Protein AF-A0A7V3CV34-F1 (afdb_monomer)

Solvent-accessible surface area (backbone atoms only — not comparable to full-atom values): 15128 Å² total; per-residue (Å²): 135,83,89,82,91,86,88,82,87,85,90,80,90,78,88,83,84,82,92,77,91,80,80,89,75,76,84,74,79,77,77,76,75,78,76,81,75,70,75,53,44,38,62,51,49,83,88,72,88,80,83,62,60,52,74,42,57,51,82,80,64,66,79,62,79,52,54,45,100,85,70,45,85,50,82,80,58,90,97,60,86,85,79,74,50,50,74,58,32,39,24,61,36,33,32,30,40,22,55,48,95,80,51,52,90,89,70,37,54,71,77,44,69,52,54,63,38,49,85,42,71,56,82,18,38,30,46,43,69,32,37,46,14,40,68,73,34,41,46,43,71,44,66,71,49,81,90,71,66,79,71,59,72,37,82,46,73,40,46,35,33,42,29,29,37,38,80,48,75,36,77,90,38,87,86,60,36,70,51,68,33,30,35,29,37,34,32,81,44,35,34,32,45,58,49,50,59,40,79,90,44,81,45,59,52,48,72,92,70,62,26,34,69,33,53,33,56,50,39,28,36,37,38,29,34,74,41,93,99,73,45,77,49,78,49,71,49,67,55,60,91,88,64,85,126

Secondary structure (DSSP, 8-state):
------------------------PPPP-----------S-BSS----SSS-EEEEE----TTPPPB-TTS-B-PPPTT------EEEEEEEEEEEEESSTT--TTSSEEEEE--EE-TTSS-EEEGGGSB-B-TTSEEEEEE--GGG-S--SEEEEEEEEEEEEEEEEETTSTTTEEEEEEEEEE-SS-EE-S-EEETTEEE---GGGT-TTSEEPTTEEEEEEEETTTEEEEEEEEPPTT---

Foldseek 3Di:
DDDDDDDDDDDDDDDDDDDDDDDDDDDDPPDPDPDPPQQAEAAADDDDDDDDKDFDFDAQDLPDADADPVRHGDDDDPPDDDHSWAFFKWWFQWKFFAQDPPQPVVNGHTDDGADWDCQQPDIAHARSHAHIYGGPGTRDMDHDDPVPDDHGPDIDIHTQWTKTKDWDFDPPDPPRDTDIKIKIFGADFFHQAQWYDRPNDIDWDDVVQPTRRHTGGHGKMKMWDQDVPPGIDIDIDHDDPPPDD

Radius of gyration: 30.97 Å; Cα contacts (8 Å, |Δi|>4): 447; chains: 1; bounding box: 85×55×111 Å

pLDDT: mean 84.54, std 21.26, range [27.2, 98.31]

Structure (mmCIF, N/CA/C/O backbone):
data_AF-A0A7V3CV34-F1
#
_entry.id   AF-A0A7V3CV34-F1
#
loop_
_atom_site.group_PDB
_atom_site.id
_atom_site.type_symbol
_atom_site.label_atom_id
_atom_site.label_alt_id
_atom_site.label_comp_id
_atom_site.label_asym_id
_atom_site.label_entity_id
_atom_site.label_seq_id
_atom_site.pdbx_PDB_ins_code
_atom_site.Cartn_x
_atom_site.Cartn_y
_atom_site.Cartn_z
_atom_site.occupancy
_atom_site.B_iso_or_equiv
_atom_site.auth_seq_id
_atom_site.auth_comp_id
_atom_site.auth_asym_id
_atom_site.auth_atom_id
_atom_site.pdbx_PDB_model_num
ATOM 1 N N . MET A 1 1 ? 57.716 -25.173 83.694 1.00 38.75 1 MET A N 1
ATOM 2 C CA . MET A 1 1 ? 59.159 -25.445 83.505 1.00 38.75 1 MET A CA 1
ATOM 3 C C . MET A 1 1 ? 59.307 -26.770 82.765 1.00 38.75 1 MET A C 1
ATOM 5 O O . MET A 1 1 ? 58.696 -27.722 83.226 1.00 38.75 1 MET A O 1
ATOM 9 N N . LYS A 1 2 ? 60.141 -26.802 81.707 1.00 40.25 2 LYS A N 1
ATOM 10 C CA . LYS A 1 2 ? 60.579 -27.959 80.879 1.00 40.25 2 LYS A CA 1
ATOM 11 C C . LYS A 1 2 ? 59.552 -28.414 79.819 1.00 40.25 2 LYS A C 1
ATOM 13 O O . LYS A 1 2 ? 58.451 -28.794 80.181 1.00 40.25 2 LYS A O 1
ATOM 18 N N . ASN A 1 3 ? 59.757 -28.154 78.518 1.00 34.38 3 ASN A N 1
ATOM 19 C CA . ASN A 1 3 ? 60.722 -28.739 77.547 1.00 34.38 3 ASN A CA 1
ATOM 20 C C . ASN A 1 3 ? 60.496 -30.251 77.387 1.00 34.38 3 ASN A C 1
ATOM 22 O O . ASN A 1 3 ? 60.434 -30.925 78.404 1.00 34.38 3 ASN A O 1
ATOM 26 N N . LEU A 1 4 ? 60.502 -30.910 76.227 1.00 36.47 4 LEU A N 1
ATOM 27 C CA . LEU A 1 4 ? 60.490 -30.653 74.775 1.00 36.47 4 LEU A CA 1
ATOM 28 C C . LEU A 1 4 ? 60.563 -32.089 74.147 1.00 36.47 4 LEU A C 1
ATOM 30 O O . LEU A 1 4 ? 60.848 -33.034 74.879 1.00 36.47 4 LEU A O 1
ATOM 34 N N . LEU A 1 5 ? 60.441 -32.216 72.816 1.00 39.34 5 LEU A N 1
ATOM 35 C CA . LEU A 1 5 ? 60.588 -33.406 71.935 1.00 39.34 5 LEU A CA 1
ATOM 36 C C . LEU A 1 5 ? 59.350 -34.302 71.760 1.00 39.34 5 LEU A C 1
ATOM 38 O O . LEU A 1 5 ? 58.661 -34.595 72.723 1.00 39.34 5 LEU A O 1
ATOM 42 N N . ALA A 1 6 ? 59.076 -34.929 70.614 1.00 35.75 6 ALA A N 1
ATOM 43 C CA . ALA A 1 6 ? 59.360 -34.758 69.179 1.00 35.75 6 ALA A CA 1
ATOM 44 C C . ALA A 1 6 ? 58.831 -36.054 68.530 1.00 35.75 6 ALA A C 1
ATOM 46 O O . ALA A 1 6 ? 59.224 -37.129 68.974 1.00 35.75 6 ALA A O 1
ATOM 47 N N . LEU A 1 7 ? 58.005 -35.988 67.480 1.00 35.56 7 LEU A N 1
ATOM 48 C CA . LEU A 1 7 ? 57.972 -37.063 66.482 1.00 35.56 7 LEU A CA 1
ATOM 49 C C . LEU A 1 7 ? 57.496 -36.566 65.110 1.00 35.56 7 LEU A C 1
ATOM 51 O O . LEU A 1 7 ? 56.692 -35.648 64.988 1.00 35.56 7 LEU A O 1
ATOM 55 N N . MET A 1 8 ? 58.118 -37.169 64.106 1.00 34.31 8 MET A N 1
ATOM 56 C CA . MET A 1 8 ? 58.302 -36.774 62.716 1.00 34.31 8 MET A CA 1
ATOM 57 C C . MET A 1 8 ? 57.107 -37.008 61.772 1.00 34.31 8 MET A C 1
ATOM 59 O O . MET A 1 8 ? 56.367 -37.969 61.929 1.00 34.31 8 MET A O 1
ATOM 63 N N . LEU A 1 9 ? 57.091 -36.170 60.720 1.00 32.00 9 LEU A N 1
ATOM 64 C CA . LEU A 1 9 ? 56.768 -36.420 59.300 1.00 32.00 9 LEU A CA 1
ATOM 65 C C . LEU A 1 9 ? 55.455 -37.133 58.910 1.00 32.00 9 LEU A C 1
ATOM 67 O O . LEU A 1 9 ? 55.331 -38.341 59.055 1.00 32.00 9 LEU A O 1
ATOM 71 N N . LEU A 1 10 ? 54.623 -36.436 58.122 1.00 35.12 10 LEU A N 1
ATOM 72 C CA . LEU A 1 10 ? 54.519 -36.733 56.684 1.00 35.12 10 LEU A CA 1
ATOM 73 C C . LEU A 1 10 ? 53.979 -35.530 55.889 1.00 35.12 10 LEU A C 1
ATOM 75 O O . LEU A 1 10 ? 53.150 -34.756 56.356 1.00 35.12 10 LEU A O 1
ATOM 79 N N . SER A 1 11 ? 54.524 -35.374 54.689 1.00 34.09 11 SER A N 1
ATOM 80 C CA . SER A 1 11 ? 54.397 -34.257 53.757 1.00 34.09 11 SER A CA 1
ATOM 81 C C . SER A 1 11 ? 53.066 -34.193 53.003 1.00 34.09 11 SER A C 1
ATOM 83 O O . SER A 1 11 ? 52.593 -35.206 52.494 1.00 34.09 11 SER A O 1
ATOM 85 N N . GLY A 1 12 ? 52.585 -32.973 52.770 1.00 36.53 12 GLY A N 1
ATOM 86 C CA . GLY A 1 12 ? 51.646 -32.634 51.701 1.00 36.53 12 GLY A CA 1
ATOM 87 C C . GLY A 1 12 ? 51.721 -31.135 51.419 1.00 36.53 12 GLY A C 1
ATOM 88 O O . GLY A 1 12 ? 51.170 -30.336 52.167 1.00 36.53 12 GLY A O 1
ATOM 89 N N . ILE A 1 13 ? 52.470 -30.750 50.385 1.00 40.44 13 ILE A N 1
ATOM 90 C CA . ILE A 1 13 ? 52.631 -29.361 49.940 1.00 40.44 13 ILE A CA 1
ATOM 91 C C . ILE A 1 13 ? 51.446 -29.013 49.035 1.00 40.44 13 ILE A C 1
ATOM 93 O O . ILE A 1 13 ? 51.302 -29.612 47.974 1.00 40.44 13 ILE A O 1
ATOM 97 N N . LEU A 1 14 ? 50.663 -27.997 49.398 1.00 34.22 14 LEU A N 1
ATOM 98 C CA . LEU A 1 14 ? 49.982 -27.150 48.420 1.00 34.22 14 LEU A CA 1
ATOM 99 C C . LEU A 1 14 ? 50.274 -25.687 48.751 1.00 34.22 14 LEU A C 1
ATOM 101 O O . LEU A 1 14 ? 50.167 -25.241 49.892 1.00 34.22 14 LEU A O 1
ATOM 105 N N . PHE A 1 15 ? 50.744 -24.988 47.724 1.00 36.97 15 PHE A N 1
ATOM 106 C CA . PHE A 1 15 ? 51.263 -23.634 47.782 1.00 36.97 15 PHE A CA 1
ATOM 107 C C . PHE A 1 15 ? 50.188 -22.598 48.144 1.00 36.97 15 PHE A C 1
ATOM 109 O O . PHE A 1 15 ? 49.060 -22.609 47.661 1.00 36.97 15 PHE A O 1
ATOM 116 N N . SER A 1 16 ? 50.636 -21.684 48.997 1.00 30.72 16 SER A N 1
ATOM 117 C CA . SER A 1 16 ? 50.061 -20.419 49.454 1.00 30.72 16 SER A CA 1
ATOM 118 C C . SER A 1 16 ? 49.879 -19.387 48.324 1.00 30.72 16 SER A C 1
ATOM 120 O O . SER A 1 16 ? 50.726 -19.334 47.439 1.00 30.72 16 SER A O 1
ATOM 122 N N . CYS A 1 17 ? 48.864 -18.506 48.384 1.00 27.20 17 CYS A N 1
ATOM 123 C CA . CYS A 1 17 ? 49.031 -17.094 48.803 1.00 27.20 17 CYS A CA 1
ATOM 124 C C . CYS A 1 17 ? 47.825 -16.177 48.474 1.00 27.20 17 CYS A C 1
ATOM 126 O O . CYS A 1 17 ? 47.463 -15.981 47.323 1.00 27.20 17 CYS A O 1
ATOM 128 N N . LYS A 1 18 ? 47.365 -15.502 49.538 1.00 31.42 18 LYS A N 1
ATOM 129 C CA . LYS A 1 18 ? 46.916 -14.097 49.678 1.00 31.42 18 LYS A CA 1
ATOM 130 C C . LYS A 1 18 ? 45.685 -13.548 48.928 1.00 31.42 18 LYS A C 1
ATOM 132 O O . LYS A 1 18 ? 45.702 -13.212 47.754 1.00 31.42 18 LYS A O 1
ATOM 137 N N . LYS A 1 19 ? 44.702 -13.236 49.779 1.00 30.64 19 LYS A N 1
ATOM 138 C CA . LYS A 1 19 ? 43.636 -12.232 49.673 1.00 30.64 19 LYS A CA 1
ATOM 139 C C . LYS A 1 19 ? 44.172 -10.853 49.233 1.00 30.64 19 LYS A C 1
ATOM 141 O O . LYS A 1 19 ? 45.067 -10.313 49.886 1.00 30.64 19 LYS A O 1
ATOM 146 N N . LYS A 1 20 ? 43.568 -10.271 48.193 1.00 32.03 20 LYS A N 1
ATOM 147 C CA . LYS A 1 20 ? 43.540 -8.827 47.914 1.00 32.03 20 LYS A CA 1
ATOM 148 C C . LYS A 1 20 ? 42.079 -8.378 47.886 1.00 32.03 20 LYS A C 1
ATOM 150 O O . LYS A 1 20 ? 41.231 -9.064 47.330 1.00 32.03 20 LYS A O 1
ATOM 155 N N . THR A 1 21 ? 41.819 -7.274 48.569 1.00 39.25 21 THR A N 1
ATOM 156 C CA . THR A 1 21 ? 40.559 -6.533 48.583 1.00 39.25 21 THR A CA 1
ATOM 157 C C . THR A 1 21 ? 40.426 -5.790 47.254 1.00 39.25 21 THR A C 1
ATOM 159 O O . THR A 1 21 ? 41.375 -5.107 46.876 1.00 39.25 21 THR A O 1
ATOM 162 N N . GLU A 1 22 ? 39.286 -5.905 46.578 1.00 36.59 22 GLU A N 1
ATOM 163 C CA . GLU A 1 22 ? 38.910 -5.042 45.454 1.00 36.59 22 GLU A CA 1
ATOM 164 C C . GLU A 1 22 ? 37.535 -4.430 45.735 1.00 36.59 22 GLU A C 1
ATOM 166 O O . GLU A 1 22 ? 36.670 -5.059 46.348 1.00 36.59 22 GLU A O 1
ATOM 171 N N . GLU A 1 23 ? 37.437 -3.152 45.387 1.00 37.31 23 GLU A N 1
ATOM 172 C CA . GLU A 1 23 ? 36.365 -2.210 45.683 1.00 37.31 23 GLU A CA 1
ATOM 173 C C . GLU A 1 23 ? 35.046 -2.592 45.000 1.00 37.31 23 GLU A C 1
ATOM 175 O O . GLU A 1 23 ? 35.014 -3.086 43.872 1.00 37.31 23 GLU A O 1
ATOM 180 N N . GLU A 1 24 ? 33.945 -2.322 45.700 1.00 35.31 24 GLU A N 1
ATOM 181 C CA . GLU A 1 24 ? 32.584 -2.400 45.179 1.00 35.31 24 GLU A CA 1
ATOM 182 C C . GLU A 1 24 ? 32.421 -1.355 44.067 1.00 35.31 24 GLU A C 1
ATOM 184 O O . GLU A 1 24 ? 32.340 -0.150 44.310 1.00 35.31 24 GLU A O 1
ATOM 189 N N . THR A 1 25 ? 32.435 -1.819 42.819 1.00 32.44 25 THR A N 1
ATOM 190 C CA . THR A 1 25 ? 32.154 -0.983 41.656 1.00 32.44 25 THR A CA 1
ATOM 191 C C . THR A 1 25 ? 30.650 -0.742 41.576 1.00 32.44 25 THR A C 1
ATOM 193 O O . THR A 1 25 ? 29.845 -1.662 41.440 1.00 32.44 25 THR A O 1
ATOM 196 N N . THR A 1 26 ? 30.288 0.535 41.693 1.00 37.09 26 THR A N 1
ATOM 197 C CA . THR A 1 26 ? 28.962 1.090 41.392 1.00 37.09 26 THR A CA 1
ATOM 198 C C . THR A 1 26 ? 28.472 0.550 40.038 1.00 37.09 26 THR A C 1
ATOM 200 O O . THR A 1 26 ? 29.276 0.527 39.104 1.00 37.09 26 THR A O 1
ATOM 203 N N . PRO A 1 27 ? 27.199 0.128 39.886 1.00 35.22 27 PRO A N 1
ATOM 204 C CA . PRO A 1 27 ? 26.701 -0.377 38.613 1.00 35.22 27 PRO A CA 1
ATOM 205 C C . PRO A 1 27 ? 26.822 0.710 37.546 1.00 35.22 27 PRO A C 1
ATOM 207 O O . PRO A 1 27 ? 26.232 1.782 37.666 1.00 35.22 27 PRO A O 1
ATOM 210 N N . GLU A 1 28 ? 27.610 0.422 36.519 1.00 33.97 28 GLU A N 1
ATOM 211 C CA . GLU A 1 28 ? 27.727 1.240 35.323 1.00 33.97 28 GLU A CA 1
ATOM 212 C C . GLU A 1 28 ? 26.347 1.309 34.657 1.00 33.97 28 GLU A C 1
ATOM 214 O O . GLU A 1 28 ? 25.746 0.282 34.317 1.00 33.97 28 GLU A O 1
ATOM 219 N N . GLU A 1 29 ? 25.806 2.523 34.524 1.00 34.72 29 GLU A N 1
ATOM 220 C CA . GLU A 1 29 ? 24.608 2.767 33.730 1.00 34.72 29 GLU A CA 1
ATOM 221 C C . GLU A 1 29 ? 24.839 2.189 32.335 1.00 34.72 29 GLU A C 1
ATOM 223 O O . GLU A 1 29 ? 25.688 2.648 31.568 1.00 34.72 29 GLU A O 1
ATOM 228 N N . THR A 1 30 ? 24.066 1.156 32.003 1.00 27.31 30 THR A N 1
ATOM 229 C CA . THR A 1 30 ? 24.003 0.631 30.646 1.00 27.31 30 THR A CA 1
ATOM 230 C C . THR A 1 30 ? 23.391 1.720 29.778 1.00 27.31 30 THR A C 1
ATOM 232 O O . THR A 1 30 ? 22.171 1.879 29.703 1.00 27.31 30 THR A O 1
ATOM 235 N N . THR A 1 31 ? 24.257 2.500 29.141 1.00 29.56 31 THR A N 1
ATOM 236 C CA . THR A 1 31 ? 23.890 3.398 28.056 1.00 29.56 31 THR A CA 1
ATOM 237 C C . THR A 1 31 ? 23.162 2.570 27.003 1.00 29.56 31 THR A C 1
ATOM 239 O O . THR A 1 31 ? 23.704 1.658 26.377 1.00 29.56 31 THR A O 1
ATOM 242 N N . THR A 1 32 ? 21.867 2.834 26.866 1.00 35.69 32 THR A N 1
ATOM 243 C CA . THR A 1 32 ? 21.046 2.241 25.821 1.00 35.69 32 THR A CA 1
ATOM 244 C C . THR A 1 32 ? 21.586 2.730 24.482 1.00 35.69 32 THR A C 1
ATOM 246 O O . THR A 1 32 ? 21.528 3.915 24.161 1.00 35.69 32 THR A O 1
ATOM 249 N N . ASN A 1 33 ? 22.164 1.811 23.707 1.00 33.53 33 ASN A N 1
ATOM 250 C CA . ASN A 1 33 ? 22.516 2.068 22.316 1.00 33.53 33 ASN A CA 1
ATOM 251 C C . ASN A 1 33 ? 21.292 2.647 21.579 1.00 33.53 33 ASN A C 1
ATOM 253 O O . ASN A 1 33 ? 20.178 2.141 21.765 1.00 33.53 33 ASN A O 1
ATOM 257 N N . PRO A 1 34 ? 21.469 3.676 20.732 1.00 46.16 34 PRO A N 1
ATOM 258 C CA . PRO A 1 34 ? 20.372 4.250 19.978 1.00 46.16 34 PRO A CA 1
ATOM 259 C C . PRO A 1 34 ? 19.797 3.177 19.050 1.00 46.16 34 PRO A C 1
ATOM 261 O O . PRO A 1 34 ? 20.519 2.392 18.438 1.00 46.16 34 PRO A O 1
ATOM 264 N N . THR A 1 35 ? 18.473 3.137 18.992 1.00 42.62 35 THR A N 1
ATOM 265 C CA . THR A 1 35 ? 17.634 2.241 18.197 1.00 42.62 35 THR A CA 1
ATOM 266 C C . THR A 1 35 ? 18.257 1.926 16.831 1.00 42.62 35 THR A C 1
ATOM 268 O O . THR A 1 35 ? 18.501 2.842 16.045 1.00 42.62 35 THR A O 1
ATOM 271 N N . THR A 1 36 ? 18.484 0.647 16.508 1.00 52.44 36 THR A N 1
ATOM 272 C CA . THR A 1 36 ? 18.806 0.234 15.133 1.00 52.44 36 THR A CA 1
ATOM 273 C C . THR A 1 36 ? 17.711 0.774 14.214 1.00 52.44 36 THR A C 1
ATOM 275 O O . THR A 1 36 ? 16.559 0.346 14.308 1.00 52.44 36 THR A O 1
ATOM 278 N N . GLN A 1 37 ? 18.030 1.762 13.374 1.00 69.00 37 GLN A N 1
ATOM 279 C CA . GLN A 1 37 ? 17.046 2.343 12.466 1.00 69.00 37 GLN A CA 1
ATOM 280 C C . GLN A 1 37 ? 16.535 1.254 11.522 1.00 69.00 37 GLN A C 1
ATOM 282 O O . GLN A 1 37 ? 17.301 0.622 10.793 1.00 69.00 37 GLN A O 1
ATOM 287 N N . LYS A 1 38 ? 15.223 1.023 11.560 1.00 82.81 38 LYS A N 1
ATOM 288 C CA . LYS A 1 38 ? 14.539 0.068 10.694 1.00 82.81 38 LYS A CA 1
ATOM 289 C C . LYS A 1 38 ? 14.743 0.481 9.233 1.00 82.81 38 LYS A C 1
ATOM 291 O O . LYS A 1 38 ? 14.519 1.635 8.886 1.00 82.81 38 LYS A O 1
ATOM 296 N N . GLN A 1 39 ? 15.187 -0.459 8.398 1.00 89.25 39 GLN A N 1
ATOM 297 C CA . GLN A 1 39 ? 15.518 -0.217 6.986 1.00 89.25 39 GLN A CA 1
ATOM 298 C C . GLN A 1 39 ? 14.393 -0.628 6.019 1.00 89.25 39 GLN A C 1
ATOM 300 O O . GLN A 1 39 ? 14.303 -0.100 4.913 1.00 89.25 39 GLN A O 1
ATOM 305 N N . PHE A 1 40 ? 13.555 -1.582 6.424 1.00 94.88 40 PHE A N 1
ATOM 306 C CA . PHE A 1 40 ? 12.434 -2.113 5.649 1.00 94.88 40 PHE A CA 1
ATOM 307 C C . PHE A 1 40 ? 11.240 -2.358 6.578 1.00 94.88 40 PHE A C 1
ATOM 309 O O . PHE A 1 40 ? 11.468 -2.587 7.767 1.00 94.88 40 PHE A O 1
ATOM 316 N N . PRO A 1 41 ? 9.998 -2.348 6.062 1.00 95.50 41 PRO A N 1
ATOM 317 C CA . PRO A 1 41 ? 8.803 -2.668 6.842 1.00 95.50 41 PRO A CA 1
ATOM 318 C C . PRO A 1 41 ? 8.875 -4.051 7.503 1.00 95.50 41 PRO A C 1
ATOM 320 O O . PRO A 1 41 ? 9.608 -4.939 7.059 1.00 95.50 41 PRO A O 1
ATOM 323 N N . ASP A 1 42 ? 8.075 -4.241 8.554 1.00 94.06 42 ASP A N 1
ATOM 324 C CA . ASP A 1 42 ? 7.968 -5.549 9.209 1.00 94.06 42 ASP A CA 1
ATOM 325 C C . ASP A 1 42 ? 7.210 -6.507 8.300 1.00 94.06 42 ASP A C 1
ATOM 327 O O . ASP A 1 42 ? 6.352 -6.090 7.527 1.00 94.06 42 ASP A O 1
ATOM 331 N N . THR A 1 43 ? 7.489 -7.802 8.426 1.00 94.31 43 THR A N 1
ATOM 332 C CA . THR A 1 43 ? 6.824 -8.837 7.612 1.00 94.31 43 THR A CA 1
ATOM 333 C C . THR A 1 43 ? 5.724 -9.592 8.351 1.00 94.31 43 THR A C 1
ATOM 335 O O . THR A 1 43 ? 5.056 -10.448 7.767 1.00 94.31 43 THR A O 1
ATOM 338 N N . ALA A 1 44 ? 5.529 -9.271 9.628 1.00 92.81 44 ALA A N 1
ATOM 339 C CA . ALA A 1 44 ? 4.469 -9.775 10.482 1.00 92.81 44 ALA A CA 1
ATOM 340 C C . ALA A 1 44 ? 4.249 -8.799 11.642 1.00 92.81 44 ALA A C 1
ATOM 342 O O . ALA A 1 44 ? 5.180 -8.115 12.069 1.00 92.81 44 ALA A O 1
ATOM 343 N N . TRP A 1 45 ? 3.027 -8.765 12.164 1.00 90.69 45 TRP A N 1
ATOM 344 C CA . TRP A 1 45 ? 2.739 -8.088 13.421 1.00 90.69 45 TRP A CA 1
ATOM 345 C C . TRP A 1 45 ? 3.209 -8.929 14.605 1.00 90.69 45 TRP A C 1
ATOM 347 O O . TRP A 1 45 ? 2.908 -10.124 14.688 1.00 90.69 45 TRP A O 1
ATOM 357 N N . THR A 1 46 ? 3.893 -8.294 15.553 1.00 88.75 46 THR A N 1
ATOM 358 C CA . THR A 1 46 ? 4.242 -8.930 16.824 1.00 88.75 46 THR A CA 1
ATOM 359 C C . THR A 1 46 ? 3.063 -8.811 17.778 1.00 88.75 46 THR A C 1
ATOM 361 O O . THR A 1 46 ? 2.709 -7.719 18.216 1.00 88.75 46 THR A O 1
ATOM 364 N N . MET A 1 47 ? 2.456 -9.948 18.107 1.00 85.38 47 MET A N 1
ATOM 365 C CA . MET A 1 47 ? 1.396 -10.021 19.112 1.00 85.38 47 MET A CA 1
ATOM 366 C C . MET A 1 47 ? 1.934 -9.574 20.472 1.00 85.38 47 MET A C 1
ATOM 368 O O . MET A 1 47 ? 2.956 -10.081 20.934 1.00 85.38 47 MET A O 1
ATOM 372 N N . THR A 1 48 ? 1.228 -8.655 21.123 1.00 84.38 48 THR A N 1
ATOM 373 C CA . THR A 1 48 ? 1.525 -8.213 22.488 1.00 84.38 48 THR A CA 1
ATOM 374 C C . THR A 1 48 ? 0.323 -8.467 23.398 1.00 84.38 48 THR A C 1
ATOM 376 O O . THR A 1 48 ? -0.828 -8.487 22.954 1.00 84.38 48 THR A O 1
ATOM 379 N N . GLY A 1 49 ? 0.592 -8.686 24.687 1.00 84.62 49 GLY A N 1
ATOM 380 C CA . GLY A 1 49 ? -0.428 -9.013 25.686 1.00 84.62 49 GLY A CA 1
ATOM 381 C C . GLY A 1 49 ? -0.802 -10.499 25.742 1.00 84.62 49 GLY A C 1
ATOM 382 O O . GLY A 1 49 ? -0.353 -11.313 24.938 1.00 84.62 49 GLY A O 1
ATOM 383 N N . THR A 1 50 ? -1.616 -10.854 26.734 1.00 86.06 50 THR A N 1
ATOM 384 C CA . THR A 1 50 ? -2.152 -12.205 26.951 1.00 86.06 50 THR A CA 1
ATOM 385 C C . THR A 1 50 ? -3.670 -12.212 26.744 1.00 86.06 50 THR A C 1
ATOM 387 O O . THR A 1 50 ? -4.310 -11.163 26.792 1.00 86.06 50 THR A O 1
ATOM 390 N N . GLY A 1 51 ? -4.257 -13.391 26.522 1.00 89.88 51 GLY A N 1
ATOM 391 C CA . GLY A 1 51 ? -5.706 -13.547 26.345 1.00 89.88 51 GLY A CA 1
ATOM 392 C C . GLY A 1 51 ? -6.157 -13.589 24.878 1.00 89.88 51 GLY A C 1
ATOM 393 O O . GLY A 1 51 ? -5.331 -13.822 23.998 1.00 89.88 51 GLY A O 1
ATOM 394 N N . PRO A 1 52 ? -7.471 -13.463 24.613 1.00 94.62 52 PRO A N 1
ATOM 395 C CA . PRO A 1 52 ? -8.022 -13.503 23.263 1.00 94.62 52 PRO A CA 1
ATOM 396 C C . PRO A 1 52 ? -7.773 -12.193 22.501 1.00 94.62 52 PRO A C 1
ATOM 398 O O . PRO A 1 52 ? -7.935 -11.101 23.048 1.00 94.62 52 PRO A O 1
ATOM 401 N N . HIS A 1 53 ? -7.469 -12.307 21.206 1.00 95.19 53 HIS A N 1
ATOM 402 C CA . HIS A 1 53 ? -7.219 -11.174 20.310 1.00 95.19 53 HIS A CA 1
ATOM 403 C C . HIS A 1 53 ? -8.153 -11.199 19.106 1.00 95.19 53 HIS A C 1
ATOM 405 O O . HIS A 1 53 ? -8.477 -12.258 18.568 1.00 95.19 53 HIS A O 1
ATOM 411 N N . LEU A 1 54 ? -8.511 -10.009 18.631 1.00 94.56 54 LEU A N 1
ATOM 412 C CA . LEU A 1 54 ? -9.019 -9.811 17.285 1.00 94.56 54 LEU A CA 1
ATOM 413 C C . LEU A 1 54 ? -7.815 -9.703 16.344 1.00 94.56 54 LEU A C 1
ATOM 415 O O . LEU A 1 54 ? -6.980 -8.809 16.490 1.00 94.56 54 LEU A O 1
ATOM 419 N N . ILE A 1 55 ? -7.709 -10.644 15.407 1.00 95.62 55 ILE A N 1
ATOM 420 C CA . ILE A 1 55 ? -6.545 -10.801 14.531 1.00 95.62 55 ILE A CA 1
ATOM 421 C C . ILE A 1 55 ? -6.944 -10.483 13.097 1.00 95.62 55 ILE A C 1
ATOM 423 O O . ILE A 1 55 ? -7.866 -11.093 12.557 1.00 95.62 55 ILE A O 1
ATOM 427 N N . PHE A 1 56 ? -6.193 -9.593 12.455 1.00 96.88 56 PHE A N 1
ATOM 428 C CA . PHE A 1 56 ? -6.411 -9.213 11.068 1.00 96.88 56 PHE A CA 1
ATOM 429 C C . PHE A 1 56 ? -5.340 -9.813 10.162 1.00 96.88 56 PHE A C 1
ATOM 431 O O . PHE A 1 56 ? -4.135 -9.687 10.398 1.00 96.88 56 PHE A O 1
ATOM 438 N N . LYS A 1 57 ? -5.805 -10.490 9.111 1.00 97.19 57 LYS A N 1
ATOM 439 C CA . LYS A 1 57 ? -4.997 -11.176 8.101 1.00 97.19 57 LYS A CA 1
ATOM 440 C C . LYS A 1 57 ? -5.569 -10.869 6.730 1.00 97.19 57 LYS A C 1
ATOM 442 O O . LYS A 1 57 ? -6.787 -10.799 6.581 1.00 97.19 57 LYS A O 1
ATOM 447 N N . PHE A 1 58 ? -4.706 -10.752 5.731 1.00 96.69 58 PHE A N 1
ATOM 448 C CA . PHE A 1 58 ? -5.167 -10.688 4.352 1.00 96.69 58 PHE A CA 1
ATOM 449 C C . PHE A 1 58 ? -5.368 -12.091 3.772 1.00 96.69 58 PHE A C 1
ATOM 451 O O . PHE A 1 58 ? -4.562 -12.997 4.010 1.00 96.69 58 PHE A O 1
ATOM 458 N N . LYS A 1 59 ? -6.432 -12.236 2.981 1.00 95.31 59 LYS A N 1
ATOM 459 C CA . LYS A 1 59 ? -6.680 -13.365 2.083 1.00 95.31 59 LYS A CA 1
ATOM 460 C C . LYS A 1 59 ? -6.528 -12.848 0.657 1.00 95.31 59 LYS A C 1
ATOM 462 O O . LYS A 1 59 ? -7.107 -11.813 0.334 1.00 95.31 59 LYS A O 1
ATOM 467 N N . PHE A 1 60 ? -5.738 -13.527 -0.165 1.00 94.81 60 PHE A N 1
ATOM 468 C CA . PHE A 1 60 ? -5.543 -13.142 -1.560 1.00 94.81 60 PHE A CA 1
ATOM 469 C C . PHE A 1 60 ? -6.309 -14.134 -2.440 1.00 94.81 60 PHE A C 1
ATOM 471 O O . PHE A 1 60 ? -6.174 -15.344 -2.272 1.00 94.81 60 PHE A O 1
ATOM 478 N N . ASP A 1 61 ? -7.133 -13.629 -3.354 1.00 91.56 61 ASP A N 1
ATOM 479 C CA . ASP A 1 61 ? -7.916 -14.448 -4.280 1.00 91.56 61 ASP A CA 1
ATOM 480 C C . ASP A 1 61 ? -7.823 -13.849 -5.686 1.00 91.56 61 ASP A C 1
ATOM 482 O O . ASP A 1 61 ? -8.375 -12.786 -5.968 1.00 91.56 61 ASP A O 1
ATOM 486 N N . SER A 1 62 ? -7.096 -14.529 -6.575 1.00 88.88 62 SER A N 1
ATOM 487 C CA . SER A 1 62 ? -6.929 -14.115 -7.974 1.00 88.88 62 SER A CA 1
ATOM 488 C C . SER A 1 62 ? -8.177 -14.362 -8.830 1.00 88.88 62 SER A C 1
ATOM 490 O O . SER A 1 62 ? -8.242 -13.907 -9.973 1.00 88.88 62 SER A O 1
ATOM 492 N N . THR A 1 63 ? -9.174 -15.060 -8.283 1.00 88.50 63 THR A N 1
ATOM 493 C CA . THR A 1 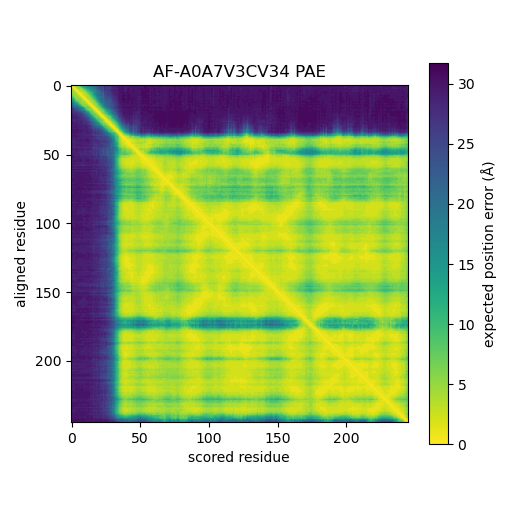63 ? -10.463 -15.354 -8.917 1.00 88.50 63 THR A CA 1
ATOM 494 C C . THR A 1 63 ? -11.602 -14.481 -8.388 1.00 88.50 63 THR A C 1
ATOM 496 O O . THR A 1 63 ? -12.735 -14.608 -8.853 1.00 88.50 63 THR A O 1
ATOM 499 N N . GLN A 1 64 ? -11.305 -13.564 -7.458 1.00 89.69 64 GLN A N 1
ATOM 500 C CA . GLN A 1 64 ? -12.282 -12.663 -6.852 1.00 89.69 64 GLN A CA 1
ATOM 501 C C . GLN A 1 64 ? -13.067 -11.892 -7.924 1.00 89.69 64 GLN A C 1
ATOM 503 O O . GLN A 1 64 ? -12.495 -11.217 -8.785 1.00 89.69 64 GLN A O 1
ATOM 508 N N . VAL A 1 65 ? -14.400 -11.954 -7.841 1.00 90.69 65 VAL A N 1
ATOM 509 C CA . VAL A 1 65 ? -15.293 -11.186 -8.717 1.00 90.69 65 VAL A CA 1
ATOM 510 C C . VAL A 1 65 ? -15.056 -9.696 -8.488 1.00 90.69 65 VAL A C 1
ATOM 512 O O . VAL A 1 65 ? -15.037 -9.232 -7.348 1.00 90.69 65 VAL A O 1
ATOM 515 N N . ARG A 1 66 ? -14.907 -8.932 -9.574 1.00 89.81 66 ARG A N 1
ATOM 516 C CA . ARG A 1 66 ? -14.825 -7.471 -9.510 1.00 89.81 66 ARG A CA 1
ATOM 517 C C . ARG A 1 66 ? -16.146 -6.914 -8.989 1.00 89.81 66 ARG A C 1
ATOM 519 O O . ARG A 1 66 ? -17.184 -7.153 -9.603 1.00 89.81 66 ARG A O 1
ATOM 526 N N . LEU A 1 67 ? -16.095 -6.158 -7.897 1.00 91.62 67 LEU A N 1
ATOM 527 C CA . LEU A 1 67 ? -17.267 -5.528 -7.294 1.00 91.62 67 LEU A CA 1
ATOM 528 C C . LEU A 1 67 ? -17.253 -4.008 -7.502 1.00 91.62 67 LEU A C 1
ATOM 530 O O . LEU A 1 67 ? -16.195 -3.412 -7.707 1.00 91.62 67 LEU A O 1
ATOM 534 N N . ASP A 1 68 ? -18.431 -3.391 -7.477 1.00 88.56 68 ASP A N 1
ATOM 535 C CA . ASP A 1 68 ? -18.602 -1.942 -7.382 1.00 88.56 68 ASP A CA 1
ATOM 536 C C . ASP A 1 68 ? -18.515 -1.454 -5.920 1.00 88.56 68 ASP A C 1
ATOM 538 O O . ASP A 1 68 ? -18.318 -2.235 -4.987 1.00 88.56 68 ASP A O 1
ATOM 542 N N . ASN A 1 69 ? -18.683 -0.146 -5.704 1.00 81.88 69 ASN A N 1
ATOM 543 C CA . ASN A 1 69 ? -18.623 0.465 -4.370 1.00 81.88 69 ASN A CA 1
ATOM 544 C C . ASN A 1 69 ? -19.785 0.057 -3.434 1.00 81.88 69 ASN A C 1
ATOM 546 O O . ASN A 1 69 ? -19.801 0.434 -2.266 1.00 81.88 69 ASN A O 1
ATOM 550 N N . LEU A 1 70 ? -20.776 -0.682 -3.938 1.00 85.12 70 LEU A N 1
ATOM 551 C CA . LEU A 1 70 ? -21.890 -1.232 -3.165 1.00 85.12 70 LEU A CA 1
ATOM 552 C C . LEU A 1 70 ? -21.736 -2.744 -2.931 1.00 85.12 70 LEU A C 1
ATOM 554 O O . LEU A 1 70 ? -22.585 -3.348 -2.278 1.00 85.12 70 LEU A O 1
ATOM 558 N N . GLY A 1 71 ? -20.665 -3.358 -3.444 1.00 87.88 71 GLY A N 1
ATOM 559 C CA . GLY A 1 71 ? -20.417 -4.792 -3.336 1.00 87.88 71 GLY A CA 1
ATOM 560 C C . GLY A 1 71 ? -21.144 -5.643 -4.383 1.00 87.88 71 GLY A C 1
ATOM 561 O O . GLY A 1 71 ? -21.180 -6.863 -4.234 1.00 87.88 71 GLY A O 1
ATOM 562 N N . ASN A 1 72 ? -21.709 -5.049 -5.438 1.00 92.88 72 ASN A N 1
ATOM 563 C CA . ASN A 1 72 ? -22.341 -5.797 -6.530 1.00 92.88 72 ASN A CA 1
ATOM 564 C C . ASN A 1 72 ? -21.322 -6.144 -7.625 1.00 92.88 72 ASN A C 1
ATOM 566 O O . ASN A 1 72 ? -20.392 -5.367 -7.843 1.00 92.88 72 ASN A O 1
ATOM 570 N N . PRO A 1 73 ? -21.491 -7.252 -8.373 1.00 94.94 73 PRO A N 1
ATOM 571 C CA . PRO A 1 73 ? -20.643 -7.555 -9.524 1.00 94.94 73 PRO A CA 1
ATOM 572 C C . PRO A 1 73 ? -20.585 -6.401 -10.534 1.00 94.94 73 PRO A C 1
ATOM 574 O O . PRO A 1 73 ? -21.611 -5.854 -10.934 1.00 94.94 73 PRO A O 1
ATOM 577 N N . SER A 1 74 ? -19.377 -6.062 -10.982 1.00 93.44 74 SER A N 1
ATOM 578 C CA . SER A 1 74 ? -19.112 -4.967 -11.915 1.00 93.44 74 SER A CA 1
ATOM 579 C C . SER A 1 74 ? -18.483 -5.476 -13.210 1.00 93.44 74 SER A C 1
ATOM 581 O O . SER A 1 74 ? -17.508 -6.230 -13.201 1.00 93.44 74 SER A O 1
ATOM 583 N N . THR A 1 75 ? -19.000 -5.015 -14.348 1.00 90.62 75 THR A N 1
ATOM 584 C CA . THR A 1 75 ? -18.478 -5.348 -15.679 1.00 90.62 75 THR A CA 1
ATOM 585 C C . THR A 1 75 ? -17.415 -4.355 -16.139 1.00 90.62 75 THR A C 1
ATOM 587 O O . THR A 1 75 ? -17.439 -3.174 -15.785 1.00 90.62 75 THR A O 1
ATOM 590 N N . ILE A 1 76 ? -16.481 -4.817 -16.966 1.00 89.62 76 ILE A N 1
ATOM 591 C CA . ILE A 1 76 ? -15.470 -3.964 -17.602 1.00 89.62 76 ILE A CA 1
ATOM 592 C C . ILE A 1 76 ? -16.127 -3.254 -18.800 1.00 89.62 76 ILE A C 1
ATOM 594 O O . ILE A 1 76 ? -16.696 -3.944 -19.649 1.00 89.62 76 ILE A O 1
ATOM 598 N N . PRO A 1 77 ? -16.093 -1.910 -18.891 1.00 90.38 77 PRO A N 1
ATOM 599 C CA . PRO A 1 77 ? -16.649 -1.201 -20.042 1.00 90.38 77 PRO A CA 1
ATOM 600 C C . PRO A 1 77 ? -15.944 -1.571 -21.354 1.00 90.38 77 PRO A C 1
ATOM 602 O O . PRO A 1 77 ? -14.766 -1.932 -21.366 1.00 90.38 77 PRO A O 1
ATOM 605 N N . SER A 1 78 ? -16.652 -1.445 -22.479 1.00 93.88 78 SER A N 1
ATOM 606 C CA . SER A 1 78 ? -16.083 -1.721 -23.804 1.00 93.88 78 SER A CA 1
ATOM 607 C C . SER A 1 78 ? -14.839 -0.868 -24.071 1.00 93.88 78 SER A C 1
ATOM 609 O O . SER A 1 78 ? -14.850 0.335 -23.827 1.00 93.88 78 SER A O 1
ATOM 611 N N . GLY A 1 79 ? -13.776 -1.485 -24.592 1.00 92.38 79 GLY A N 1
ATOM 612 C CA . GLY A 1 79 ? -12.493 -0.821 -24.855 1.00 92.38 79 GLY A CA 1
ATOM 613 C C . GLY A 1 79 ? -11.544 -0.751 -23.653 1.00 92.38 79 GLY A C 1
ATOM 614 O O . GLY A 1 79 ? -10.423 -0.274 -23.808 1.00 92.38 79 GLY A O 1
ATOM 615 N N . HIS A 1 80 ? -11.946 -1.254 -22.482 1.00 87.88 80 HIS A N 1
ATOM 616 C CA . HIS A 1 80 ? -11.089 -1.338 -21.299 1.00 87.88 80 HIS A CA 1
ATOM 617 C C . HIS A 1 80 ? -10.558 -2.761 -21.095 1.00 87.88 80 HIS A C 1
ATOM 619 O O . HIS A 1 80 ? -11.237 -3.748 -21.377 1.00 87.88 80 HIS A O 1
ATOM 625 N N . GLY A 1 81 ? -9.335 -2.860 -20.574 1.00 85.81 81 GLY A N 1
ATOM 626 C CA . GLY A 1 81 ? -8.751 -4.108 -20.091 1.00 85.81 81 GLY A CA 1
ATOM 627 C C . GLY A 1 81 ? -8.776 -4.167 -18.567 1.00 85.81 81 GLY A C 1
ATOM 628 O O . GLY A 1 81 ? -8.714 -3.137 -17.899 1.00 85.81 81 GLY A O 1
ATOM 629 N N . ALA A 1 82 ? -8.829 -5.376 -18.018 1.00 87.12 82 ALA A N 1
ATOM 630 C CA . ALA A 1 82 ? -8.528 -5.620 -16.615 1.00 87.12 82 ALA A CA 1
ATOM 631 C C . ALA A 1 82 ? -7.578 -6.809 -16.501 1.00 87.12 82 ALA A C 1
ATOM 633 O O . ALA A 1 82 ? -7.527 -7.672 -17.378 1.00 87.12 82 ALA A O 1
ATOM 634 N N . CYS A 1 83 ? -6.841 -6.846 -15.401 1.00 87.19 83 CYS A N 1
ATOM 635 C CA . CYS A 1 83 ? -5.991 -7.960 -15.030 1.00 87.19 83 CYS A CA 1
ATOM 636 C C . CYS A 1 83 ? -6.288 -8.299 -13.574 1.00 87.19 83 CYS A C 1
ATOM 638 O O . CYS A 1 83 ? -6.352 -7.389 -12.750 1.00 87.19 83 CYS A O 1
ATOM 640 N N . SER A 1 84 ? -6.434 -9.586 -13.264 1.00 89.81 84 SER A N 1
ATOM 641 C CA . SER A 1 84 ? -6.385 -10.069 -11.884 1.00 89.81 84 SER A CA 1
ATOM 642 C C . SER A 1 84 ? -4.917 -10.283 -11.519 1.00 89.81 84 SER A C 1
ATOM 644 O O . SER A 1 84 ? -4.307 -11.222 -12.037 1.00 89.81 84 SER A O 1
ATOM 646 N N . PRO A 1 85 ? -4.303 -9.403 -10.713 1.00 92.00 85 PRO A N 1
ATOM 647 C CA . PRO A 1 85 ? -2.907 -9.561 -10.343 1.00 92.00 85 PRO A CA 1
ATOM 648 C C . PRO A 1 85 ? -2.726 -10.744 -9.385 1.00 92.00 85 PRO A C 1
ATOM 650 O O . PRO A 1 85 ? -3.641 -11.117 -8.647 1.00 92.00 85 PRO A O 1
ATOM 653 N N . ILE A 1 86 ? -1.520 -11.310 -9.353 1.00 95.31 86 ILE A N 1
ATOM 654 C CA . ILE A 1 86 ? -1.144 -12.312 -8.348 1.00 95.31 86 ILE A CA 1
ATOM 655 C C . ILE A 1 86 ? -0.502 -11.567 -7.178 1.00 95.31 86 ILE A C 1
ATOM 657 O O . ILE A 1 86 ? 0.633 -11.107 -7.282 1.00 95.31 86 ILE A O 1
ATOM 661 N N . LEU A 1 87 ? -1.244 -11.389 -6.081 1.00 95.62 87 LEU A N 1
ATOM 662 C CA . LEU A 1 87 ? -0.746 -10.660 -4.912 1.00 95.62 87 LEU A CA 1
ATOM 663 C C . LEU A 1 87 ? 0.328 -11.460 -4.163 1.00 95.62 87 LEU A C 1
ATOM 665 O O . LEU A 1 87 ? 0.133 -12.624 -3.819 1.00 95.62 87 LEU A O 1
ATOM 669 N N . ASN A 1 88 ? 1.428 -10.787 -3.838 1.00 96.56 88 ASN A N 1
ATOM 670 C CA . ASN A 1 88 ? 2.540 -11.315 -3.053 1.00 96.56 88 ASN A CA 1
ATOM 671 C C . ASN A 1 88 ? 2.468 -10.830 -1.599 1.00 96.56 88 ASN A C 1
ATOM 673 O O . ASN A 1 88 ? 2.659 -11.609 -0.662 1.00 96.56 88 ASN A O 1
ATOM 677 N N . GLN A 1 89 ? 2.213 -9.530 -1.402 1.00 97.12 89 GLN A N 1
ATOM 678 C CA . GLN A 1 89 ? 2.161 -8.887 -0.086 1.00 97.12 89 GLN A CA 1
ATOM 679 C C . GLN A 1 89 ? 1.215 -7.679 -0.079 1.00 97.12 89 GLN A C 1
ATOM 681 O O . GLN A 1 89 ? 1.001 -7.051 -1.113 1.00 97.12 89 GLN A O 1
ATOM 686 N N . MET A 1 90 ? 0.693 -7.314 1.094 1.00 97.06 90 MET A N 1
ATOM 687 C CA . MET A 1 90 ? -0.102 -6.097 1.305 1.00 97.06 90 MET A CA 1
ATOM 688 C C . MET A 1 90 ? 0.209 -5.451 2.661 1.00 97.06 90 MET A C 1
ATOM 690 O O . MET A 1 90 ? 0.686 -6.120 3.580 1.00 97.06 90 MET A O 1
ATOM 694 N N . ALA A 1 91 ? -0.091 -4.159 2.790 1.00 97.88 91 ALA A N 1
ATOM 695 C CA . ALA A 1 91 ? -0.159 -3.463 4.073 1.00 97.88 91 ALA A CA 1
ATOM 696 C C . ALA A 1 91 ? -1.407 -2.577 4.156 1.00 97.88 91 ALA A C 1
ATOM 698 O O . ALA A 1 91 ? -1.909 -2.079 3.147 1.00 97.88 91 ALA A O 1
ATOM 699 N N . SER A 1 92 ? -1.896 -2.380 5.379 1.00 97.31 92 SER A N 1
ATOM 700 C CA . SER A 1 92 ? -2.978 -1.446 5.693 1.00 97.31 92 SER A CA 1
ATOM 701 C C . SER A 1 92 ? -2.428 -0.106 6.174 1.00 97.31 92 SER A C 1
ATOM 703 O O . SER A 1 92 ? -1.410 -0.061 6.862 1.00 97.31 92 SER A O 1
ATOM 705 N N . HIS A 1 93 ? -3.147 0.976 5.888 1.00 97.12 93 HIS A N 1
ATOM 706 C CA . HIS A 1 93 ? -2.986 2.275 6.547 1.00 97.12 93 HIS A CA 1
ATOM 707 C C . HIS A 1 93 ? -3.933 2.416 7.738 1.00 97.12 93 HIS A C 1
ATOM 709 O O . HIS A 1 93 ? -3.580 3.040 8.728 1.00 97.12 93 HIS A O 1
ATOM 715 N N . TYR A 1 94 ? -5.128 1.827 7.661 1.00 97.56 94 TYR A N 1
ATOM 716 C CA . TYR A 1 94 ? -6.207 2.136 8.595 1.00 97.56 94 TYR A CA 1
ATOM 717 C C . TYR A 1 94 ? -7.179 0.967 8.762 1.00 97.56 94 TYR A C 1
ATOM 719 O O . TYR A 1 94 ? -7.479 0.286 7.780 1.00 97.56 94 TYR A O 1
ATOM 727 N N . VAL A 1 95 ? -7.691 0.761 9.981 1.00 97.81 95 VAL A N 1
ATOM 728 C CA . VAL A 1 95 ? -8.783 -0.180 10.285 1.00 97.81 95 VAL A CA 1
ATOM 729 C C . VAL A 1 95 ? -9.774 0.459 11.257 1.00 97.81 95 VAL A C 1
ATOM 731 O O . VAL A 1 95 ? -9.378 0.945 12.317 1.00 97.81 95 VAL A O 1
ATOM 734 N N . GLU A 1 96 ? -11.065 0.395 10.935 1.00 97.81 96 GLU A N 1
ATOM 735 C CA . GLU A 1 96 ? -12.158 0.948 11.741 1.00 97.81 96 GLU A CA 1
ATOM 736 C C . GLU A 1 96 ? -13.377 0.023 11.742 1.00 97.81 96 GLU A C 1
ATOM 738 O O . GLU A 1 96 ? -13.767 -0.519 10.706 1.00 97.81 96 GLU A O 1
ATOM 743 N N . LEU A 1 97 ? -14.012 -0.119 12.906 1.00 97.31 97 LEU A N 1
ATOM 744 C CA . LEU A 1 97 ? -15.333 -0.726 13.029 1.00 97.31 97 LEU A CA 1
ATOM 745 C C . LEU A 1 97 ? -16.399 0.373 13.049 1.00 97.31 97 LEU A C 1
ATOM 747 O O . LEU A 1 97 ? -16.436 1.197 13.964 1.00 97.31 97 LEU A O 1
ATOM 751 N N . ALA A 1 98 ? -17.287 0.376 12.060 1.00 97.44 98 ALA A N 1
ATOM 752 C CA . ALA A 1 98 ? -18.357 1.359 11.933 1.00 97.44 98 ALA A CA 1
ATOM 753 C C . ALA A 1 98 ? -19.719 0.748 12.298 1.00 97.44 98 ALA A C 1
ATOM 755 O O . ALA A 1 98 ? -20.065 -0.363 11.888 1.00 97.44 98 ALA A O 1
ATOM 756 N N . GLN A 1 99 ? -20.504 1.487 13.084 1.00 97.44 99 GLN A N 1
ATOM 757 C CA . GLN A 1 99 ? -21.768 1.013 13.646 1.00 97.44 99 GLN A CA 1
ATOM 758 C C . GLN A 1 99 ? -22.834 0.806 12.564 1.00 97.44 99 GLN A C 1
ATOM 760 O O . GLN A 1 99 ? -23.550 -0.191 12.601 1.00 97.44 99 GLN A O 1
ATOM 765 N N . ASN A 1 100 ? -22.942 1.718 11.593 1.00 95.69 100 ASN A N 1
ATOM 766 C CA . ASN A 1 100 ? -23.943 1.652 10.525 1.00 95.69 100 ASN A CA 1
ATOM 767 C C . ASN A 1 100 ? -23.493 2.399 9.250 1.00 95.69 100 ASN A C 1
ATOM 769 O O . ASN A 1 100 ? -22.368 2.889 9.164 1.00 95.69 100 ASN A O 1
ATOM 773 N N . ASP A 1 101 ? -24.380 2.468 8.251 1.00 92.88 101 ASP A N 1
ATOM 774 C CA . ASP A 1 101 ? -24.124 3.088 6.939 1.00 92.88 101 ASP A CA 1
ATOM 775 C C . ASP A 1 101 ? -23.826 4.596 7.016 1.00 92.88 101 ASP A C 1
ATOM 777 O O . ASP A 1 101 ? -23.154 5.131 6.140 1.00 92.88 101 ASP A O 1
ATOM 781 N N . LEU A 1 102 ? -24.305 5.276 8.063 1.00 94.81 102 LEU A N 1
ATOM 782 C CA . LEU A 1 102 ? -24.181 6.724 8.259 1.00 94.81 102 LEU A CA 1
ATOM 783 C C . LEU A 1 102 ? -23.045 7.110 9.216 1.00 94.81 102 LEU A C 1
ATOM 785 O O . LEU A 1 102 ? -22.819 8.297 9.448 1.00 94.81 102 LEU A O 1
ATOM 789 N N . THR A 1 103 ? -22.318 6.140 9.783 1.00 95.75 103 THR A N 1
ATOM 790 C CA . THR A 1 103 ? -21.133 6.428 10.600 1.00 95.75 103 THR A CA 1
ATOM 791 C C . THR A 1 103 ? -20.099 7.152 9.733 1.00 95.75 103 THR A C 1
ATOM 793 O O . THR A 1 103 ? -19.560 6.562 8.795 1.00 95.75 103 THR A O 1
ATOM 796 N N . ALA A 1 104 ? -19.797 8.418 10.030 1.00 95.50 104 ALA A N 1
ATOM 797 C CA . ALA A 1 104 ? -18.766 9.168 9.311 1.00 95.50 104 ALA A CA 1
ATOM 798 C C . ALA A 1 104 ? -17.396 8.470 9.412 1.00 95.50 104 ALA A C 1
ATOM 800 O O . ALA A 1 104 ? -17.129 7.751 10.375 1.00 95.50 104 ALA A O 1
ATOM 801 N N . PHE A 1 105 ? -16.533 8.646 8.410 1.00 93.25 105 PHE A N 1
ATOM 802 C CA . PHE A 1 105 ? -15.164 8.124 8.462 1.00 93.25 105 PHE A CA 1
ATOM 803 C C . PHE A 1 105 ? -14.425 8.693 9.682 1.00 93.25 105 PHE A C 1
ATOM 805 O O . PHE A 1 105 ? -14.454 9.903 9.905 1.00 93.25 105 PHE A O 1
ATOM 812 N N . GLY A 1 106 ? -13.802 7.826 10.483 1.00 95.62 106 GLY A N 1
ATOM 813 C CA . GLY A 1 106 ? -13.122 8.211 11.721 1.00 95.62 106 GLY A CA 1
ATOM 814 C C . GLY A 1 106 ? -14.031 8.369 12.942 1.00 95.62 106 GLY A C 1
ATOM 815 O O . GLY A 1 106 ? -13.517 8.547 14.044 1.00 95.62 106 GLY A O 1
ATOM 816 N N . ALA A 1 107 ? -15.357 8.300 12.780 1.00 96.56 107 ALA A N 1
ATOM 817 C CA . ALA A 1 107 ? -16.313 8.387 13.888 1.00 96.56 107 ALA A CA 1
ATOM 818 C C . ALA A 1 107 ? -16.683 7.014 14.485 1.00 96.56 107 ALA A C 1
ATOM 820 O O . ALA A 1 107 ? -17.377 6.944 15.500 1.00 96.56 107 ALA A O 1
ATOM 821 N N . GLY A 1 108 ? -16.260 5.921 13.849 1.00 96.12 108 GLY A N 1
ATOM 822 C CA . GLY A 1 108 ? -16.364 4.567 14.372 1.00 96.12 108 GLY A CA 1
ATOM 823 C C . GLY A 1 108 ? -15.273 4.247 15.395 1.00 96.12 108 GLY A C 1
ATOM 824 O O . GLY A 1 108 ? -14.534 5.107 15.877 1.00 96.12 108 GLY A O 1
ATOM 825 N N . LYS A 1 109 ? -15.155 2.965 15.743 1.00 97.00 109 LYS A N 1
ATOM 826 C CA . LYS A 1 109 ? -14.064 2.477 16.587 1.00 97.00 109 LYS A CA 1
ATOM 827 C C . LYS A 1 109 ? -12.823 2.267 15.720 1.00 97.00 109 LYS A C 1
ATOM 829 O O . LYS A 1 109 ? -12.671 1.220 15.091 1.00 97.00 109 LYS A O 1
ATOM 834 N N . VAL A 1 110 ? -11.938 3.259 15.698 1.00 97.00 110 VAL A N 1
ATOM 835 C CA . VAL A 1 110 ? -10.629 3.143 15.043 1.00 97.00 110 VAL A CA 1
ATOM 836 C C . VAL A 1 110 ? -9.767 2.149 15.813 1.00 97.00 110 VAL A C 1
ATOM 838 O O . VAL A 1 110 ? -9.511 2.333 17.001 1.00 97.00 110 VAL A O 1
ATOM 841 N N . LEU A 1 111 ? -9.343 1.085 15.138 1.00 96.50 111 LEU A N 1
ATOM 842 C CA . LEU A 1 111 ? -8.503 0.039 15.720 1.00 96.50 111 LEU A CA 1
ATOM 843 C C . LEU A 1 111 ? -7.034 0.255 15.374 1.00 96.50 111 LEU A C 1
ATOM 845 O O . LEU A 1 111 ? -6.162 0.098 16.220 1.00 96.50 111 LEU A O 1
ATOM 849 N N . TYR A 1 112 ? -6.760 0.625 14.126 1.00 96.38 112 TYR A N 1
ATOM 850 C CA . TYR A 1 112 ? -5.404 0.750 13.619 1.00 96.38 112 TYR A CA 1
ATOM 851 C C . TYR A 1 112 ? -5.263 1.990 12.751 1.00 96.38 112 TYR A C 1
ATOM 853 O O . TYR A 1 112 ? -6.127 2.285 11.926 1.00 96.38 112 TYR A O 1
ATOM 861 N N . HIS A 1 113 ? -4.134 2.666 12.922 1.00 96.31 113 HIS A N 1
ATOM 862 C CA . HIS A 1 113 ? -3.655 3.725 12.055 1.00 96.31 113 HIS A CA 1
ATOM 863 C C . HIS A 1 113 ? -2.148 3.533 11.903 1.00 96.31 113 HIS A C 1
ATOM 865 O O . HIS A 1 113 ? -1.432 3.453 12.907 1.00 96.31 113 HIS A O 1
ATOM 871 N N . ALA A 1 114 ? -1.660 3.396 10.673 1.00 94.19 114 ALA A N 1
ATOM 872 C CA . ALA A 1 114 ? -0.244 3.163 10.445 1.00 94.19 114 ALA A CA 1
ATOM 873 C C . ALA A 1 114 ? 0.566 4.399 10.869 1.00 94.19 114 ALA A C 1
ATOM 875 O O . ALA A 1 114 ? 0.043 5.519 10.838 1.00 94.19 114 ALA A O 1
ATOM 876 N N . PRO A 1 115 ? 1.835 4.214 11.273 1.00 96.00 115 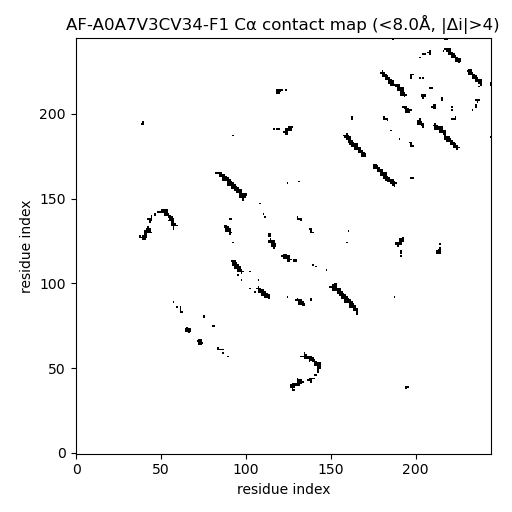PRO A N 1
ATOM 877 C CA . PRO A 1 115 ? 2.704 5.327 11.614 1.00 96.00 115 PRO A CA 1
ATOM 878 C C . PRO A 1 115 ? 2.878 6.290 10.439 1.00 96.00 115 PRO A C 1
ATOM 880 O O . PRO A 1 115 ? 3.050 5.874 9.293 1.00 96.00 115 PRO A O 1
ATOM 883 N N . GLU A 1 116 ? 2.896 7.579 10.753 1.00 97.56 116 GLU A N 1
ATOM 884 C CA . GLU A 1 116 ? 3.086 8.656 9.787 1.00 97.56 116 GLU A CA 1
ATOM 885 C C . GLU A 1 116 ? 4.301 9.508 10.147 1.00 97.56 116 GLU A C 1
ATOM 887 O O . GLU A 1 116 ? 4.850 9.446 11.252 1.00 97.56 116 GLU A O 1
ATOM 892 N N . THR A 1 117 ? 4.746 10.305 9.184 1.00 97.75 117 THR A N 1
ATOM 893 C CA . THR A 1 117 ? 5.889 11.195 9.320 1.00 97.75 117 THR A CA 1
ATOM 894 C C . THR A 1 117 ? 5.679 12.491 8.548 1.00 97.75 117 THR A C 1
ATOM 896 O O . THR A 1 117 ? 4.899 12.547 7.602 1.00 97.75 117 THR A O 1
ATOM 899 N N . THR A 1 118 ? 6.411 13.531 8.944 1.00 97.69 118 THR A N 1
ATOM 900 C CA . THR A 1 118 ? 6.492 14.826 8.255 1.00 97.69 118 THR A CA 1
ATOM 901 C C . THR A 1 118 ? 7.856 15.054 7.598 1.00 97.69 118 THR A C 1
ATOM 903 O O . THR A 1 118 ? 8.152 16.160 7.152 1.00 97.69 118 THR A O 1
ATOM 906 N N . LYS A 1 119 ? 8.709 14.019 7.511 1.00 96.56 119 LYS A N 1
ATOM 907 C CA . LYS A 1 119 ? 10.063 14.117 6.930 1.00 96.56 119 LYS A CA 1
ATOM 908 C C . LYS A 1 119 ? 10.078 14.668 5.500 1.00 96.56 119 LYS A C 1
ATOM 910 O O . LYS A 1 119 ? 10.996 15.402 5.156 1.00 96.56 119 LYS A O 1
ATOM 915 N N . GLY A 1 120 ? 9.072 14.343 4.687 1.00 94.62 120 GLY A N 1
ATOM 916 C CA . GLY A 1 120 ? 8.911 14.872 3.329 1.00 94.62 120 GLY A CA 1
ATOM 917 C C . GLY A 1 120 ? 8.120 16.185 3.246 1.00 94.62 120 GLY A C 1
ATOM 918 O O . GLY A 1 120 ? 7.647 16.535 2.168 1.00 94.62 120 GLY A O 1
ATOM 919 N N . GLY A 1 121 ? 7.941 16.898 4.364 1.00 94.69 121 GLY A N 1
ATOM 920 C CA . GLY A 1 121 ? 7.260 18.192 4.452 1.00 94.69 121 GLY A CA 1
ATOM 921 C 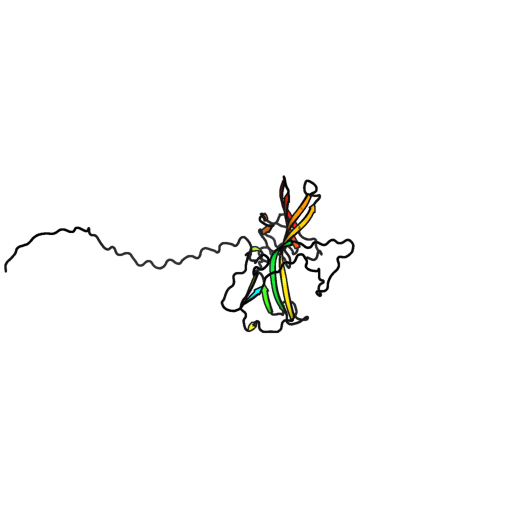C . GLY A 1 121 ? 5.858 18.097 5.057 1.00 94.69 121 GLY A C 1
ATOM 922 O O . GLY A 1 121 ? 5.621 18.603 6.152 1.00 94.69 121 GLY A O 1
ATOM 923 N N . THR A 1 122 ? 4.922 17.454 4.359 1.00 96.69 122 THR A N 1
ATOM 924 C CA . THR A 1 122 ? 3.554 17.210 4.859 1.00 96.69 122 THR A CA 1
ATOM 925 C C . THR A 1 122 ? 3.442 15.851 5.549 1.00 96.69 122 THR A C 1
ATOM 927 O O . THR A 1 122 ? 4.365 15.039 5.488 1.00 96.69 122 THR A O 1
ATOM 930 N N . THR A 1 123 ? 2.323 15.584 6.223 1.00 97.62 123 THR A N 1
ATOM 931 C CA . THR A 1 123 ? 2.059 14.257 6.792 1.00 97.62 123 THR A CA 1
ATOM 932 C C . THR A 1 123 ? 1.910 13.216 5.682 1.00 97.62 123 THR A C 1
ATOM 934 O O . THR A 1 123 ? 1.128 13.419 4.752 1.00 97.62 123 THR A O 1
ATOM 937 N N . ALA A 1 124 ? 2.635 12.105 5.801 1.00 98.12 124 ALA A N 1
ATOM 938 C CA . ALA A 1 124 ? 2.585 10.945 4.916 1.00 98.12 124 ALA A CA 1
ATOM 939 C C . ALA A 1 124 ? 2.796 9.647 5.709 1.00 98.12 124 ALA A C 1
ATOM 941 O O . ALA A 1 124 ? 3.375 9.667 6.796 1.00 98.12 124 ALA A O 1
ATOM 942 N N . ILE A 1 125 ? 2.379 8.512 5.145 1.00 98.31 125 ILE A N 1
ATOM 943 C CA . ILE A 1 125 ? 2.659 7.183 5.700 1.00 98.31 125 ILE A CA 1
ATOM 944 C C . ILE A 1 125 ? 4.175 6.997 5.814 1.00 98.31 125 ILE A C 1
ATOM 946 O O . ILE A 1 125 ? 4.905 7.197 4.843 1.00 98.31 125 ILE A O 1
ATOM 950 N N . ASP A 1 126 ? 4.651 6.585 6.988 1.00 97.81 126 ASP A N 1
ATOM 951 C CA . ASP A 1 126 ? 6.048 6.217 7.211 1.00 97.81 126 ASP A CA 1
ATOM 952 C C . ASP A 1 126 ? 6.239 4.751 6.792 1.00 97.81 126 ASP A C 1
ATOM 954 O O . ASP A 1 126 ? 6.063 3.818 7.587 1.00 97.81 126 ASP A O 1
ATOM 958 N N . PHE A 1 127 ? 6.537 4.524 5.507 1.00 97.69 127 PHE A N 1
ATOM 959 C CA . PHE A 1 127 ? 6.511 3.178 4.927 1.00 97.69 127 PHE A CA 1
ATOM 960 C C . PHE A 1 127 ? 7.456 2.210 5.638 1.00 97.69 127 PHE A C 1
ATOM 962 O O . PHE A 1 127 ? 7.117 1.046 5.846 1.00 97.69 127 PHE A O 1
ATOM 969 N N . VAL A 1 128 ? 8.621 2.687 6.086 1.00 97.12 128 VAL A N 1
ATOM 970 C CA . VAL A 1 128 ? 9.598 1.830 6.767 1.00 97.12 128 VAL A CA 1
ATOM 971 C C . VAL A 1 128 ? 9.068 1.293 8.097 1.00 97.12 128 VAL A C 1
ATOM 973 O O . VAL A 1 128 ? 9.516 0.251 8.568 1.00 97.12 128 VAL A O 1
ATOM 976 N N . LYS A 1 129 ? 8.077 1.960 8.697 1.00 96.38 129 LYS A N 1
ATOM 977 C CA . LYS A 1 129 ? 7.405 1.515 9.921 1.00 96.38 129 LYS A CA 1
ATOM 978 C C . LYS A 1 129 ? 6.141 0.696 9.666 1.00 96.38 129 LYS A C 1
ATOM 980 O O . LYS A 1 129 ? 5.562 0.201 10.627 1.00 96.38 129 LYS A O 1
ATOM 985 N N . SER A 1 130 ? 5.737 0.511 8.412 1.00 96.38 130 SER A N 1
ATOM 986 C CA . SER A 1 130 ? 4.578 -0.312 8.065 1.00 96.38 130 SER A CA 1
ATOM 987 C C . SER A 1 130 ? 4.822 -1.804 8.337 1.00 96.38 130 SER A C 1
ATOM 989 O O . SER A 1 130 ? 5.960 -2.255 8.526 1.00 96.38 130 SER A O 1
ATOM 991 N N . THR A 1 131 ? 3.733 -2.575 8.324 1.00 96.88 131 THR A N 1
ATOM 992 C CA . THR A 1 131 ? 3.735 -4.041 8.411 1.00 96.88 131 THR A CA 1
ATOM 993 C C . THR A 1 131 ? 3.221 -4.607 7.086 1.00 96.88 131 THR A C 1
ATOM 995 O O . THR A 1 131 ? 2.022 -4.607 6.820 1.00 96.88 131 THR A O 1
ATOM 998 N N . VAL A 1 132 ? 4.144 -5.050 6.231 1.00 97.25 132 VAL A N 1
ATOM 999 C CA . VAL A 1 132 ? 3.886 -5.570 4.881 1.00 97.25 132 VAL A CA 1
ATOM 1000 C C . VAL A 1 132 ? 3.931 -7.093 4.915 1.00 97.25 132 VAL A C 1
ATOM 1002 O O . VAL A 1 132 ? 4.999 -7.700 4.995 1.00 97.25 132 VAL A O 1
ATOM 1005 N N . VAL A 1 133 ? 2.768 -7.733 4.840 1.00 97.69 133 VAL A N 1
ATOM 1006 C CA . VAL A 1 133 ? 2.637 -9.175 5.082 1.00 97.69 133 VAL A CA 1
ATOM 1007 C C . VAL A 1 133 ? 2.211 -9.932 3.834 1.00 97.69 133 VAL A C 1
ATOM 1009 O O . VAL A 1 133 ? 1.534 -9.396 2.960 1.00 97.69 133 VAL A O 1
ATOM 1012 N N . ARG A 1 134 ? 2.591 -11.209 3.775 1.00 97.19 134 ARG A N 1
ATOM 1013 C CA . ARG A 1 134 ? 2.054 -12.176 2.807 1.00 97.19 134 ARG A CA 1
ATOM 1014 C C . ARG A 1 134 ? 0.674 -12.681 3.246 1.00 97.19 134 ARG A C 1
ATOM 1016 O O . ARG A 1 134 ? 0.245 -12.433 4.374 1.00 97.19 134 ARG A O 1
ATOM 1023 N N . GLU A 1 135 ? 0.014 -13.439 2.379 1.00 97.12 135 GLU A N 1
ATOM 1024 C CA . GLU A 1 135 ? -1.271 -14.074 2.679 1.00 97.12 135 GLU A CA 1
ATOM 1025 C C . GLU A 1 135 ? -1.255 -14.856 4.008 1.00 97.12 135 GLU A C 1
ATOM 1027 O O . GLU A 1 135 ? -0.292 -15.555 4.333 1.00 97.12 135 GLU A O 1
ATOM 1032 N N . GLY A 1 136 ? -2.331 -14.737 4.792 1.00 96.88 136 GLY A N 1
ATOM 1033 C CA . GLY A 1 136 ? -2.546 -15.515 6.018 1.00 96.88 136 GLY A CA 1
ATOM 1034 C C . GLY A 1 136 ? -1.670 -15.121 7.215 1.00 96.88 136 GLY A C 1
ATOM 1035 O O . GLY A 1 136 ? -1.898 -15.611 8.330 1.00 96.88 136 GLY A O 1
ATOM 1036 N N . VAL A 1 137 ? -0.707 -14.218 7.023 1.00 97.62 137 VAL A N 1
ATOM 1037 C CA . VAL A 1 137 ? 0.104 -13.635 8.095 1.00 97.62 137 VAL A CA 1
ATOM 1038 C C . VAL A 1 137 ? -0.641 -12.452 8.709 1.00 97.62 137 VAL A C 1
ATOM 1040 O O . VAL A 1 137 ? -1.303 -11.682 8.014 1.00 97.62 137 VAL A O 1
ATOM 1043 N N . ALA A 1 138 ? -0.578 -12.336 10.037 1.00 95.94 138 ALA A N 1
ATOM 1044 C CA . ALA A 1 138 ? -1.217 -11.234 10.743 1.00 95.94 138 ALA A CA 1
ATOM 1045 C C . ALA A 1 138 ? -0.471 -9.925 10.459 1.00 95.94 138 ALA A C 1
ATOM 1047 O O . ALA A 1 138 ? 0.738 -9.851 10.685 1.00 95.94 138 ALA A O 1
ATOM 1048 N N . PHE A 1 139 ? -1.194 -8.906 9.993 1.00 96.25 139 PHE A N 1
ATOM 1049 C CA . PHE A 1 139 ? -0.657 -7.548 9.833 1.00 96.25 139 PHE A CA 1
ATOM 1050 C C . PHE A 1 139 ? -1.010 -6.637 11.007 1.00 96.25 139 PHE A C 1
ATOM 1052 O O . PHE A 1 139 ? -0.343 -5.631 11.220 1.00 96.25 139 PHE A O 1
ATOM 1059 N N . TYR A 1 140 ? -2.038 -6.997 11.774 1.00 96.31 140 TYR A N 1
ATOM 1060 C CA . TYR A 1 140 ? -2.434 -6.289 12.978 1.00 96.31 140 TYR A CA 1
ATOM 1061 C C . TYR A 1 140 ? -3.212 -7.222 13.903 1.00 96.31 140 TYR A C 1
ATOM 1063 O O . TYR A 1 140 ? -3.913 -8.133 13.450 1.00 96.31 140 TYR A O 1
ATOM 1071 N N . ALA A 1 141 ? -3.102 -6.985 15.203 1.00 95.31 141 ALA A N 1
ATOM 1072 C CA . ALA A 1 141 ? -3.947 -7.626 16.189 1.00 95.31 141 ALA A CA 1
ATOM 1073 C C . ALA A 1 141 ? -4.079 -6.773 17.442 1.00 95.31 141 ALA A C 1
ATOM 1075 O O . ALA A 1 141 ? -3.140 -6.082 17.840 1.00 95.31 141 ALA A O 1
ATOM 1076 N N . ILE A 1 142 ? -5.237 -6.888 18.080 1.00 93.44 142 ILE A N 1
ATOM 1077 C CA . ILE A 1 142 ? -5.591 -6.151 19.289 1.00 93.44 142 ILE A CA 1
ATOM 1078 C C . ILE A 1 142 ? -6.247 -7.100 20.299 1.00 93.44 142 ILE A C 1
ATOM 1080 O O . ILE A 1 142 ? -7.040 -7.952 19.886 1.00 93.44 142 ILE A O 1
ATOM 1084 N N . PRO A 1 143 ? -5.929 -7.005 21.604 1.00 93.88 143 PRO A N 1
ATOM 1085 C CA . PRO A 1 143 ? -6.655 -7.742 22.633 1.00 93.88 143 PRO A CA 1
ATOM 1086 C C . PRO A 1 143 ? -8.156 -7.439 22.581 1.00 93.88 143 PRO A C 1
ATOM 1088 O O . PRO A 1 143 ? -8.561 -6.307 22.322 1.00 93.88 143 PRO A O 1
ATOM 1091 N N . ILE A 1 144 ? -8.991 -8.443 22.844 1.00 92.88 144 ILE A N 1
ATOM 1092 C CA . ILE A 1 144 ? -10.432 -8.233 22.971 1.00 92.88 144 ILE A CA 1
ATOM 1093 C C . ILE A 1 144 ? -10.723 -7.730 24.380 1.00 92.88 144 ILE A C 1
ATOM 1095 O O . ILE A 1 144 ? -10.669 -8.483 25.351 1.00 92.88 144 ILE A O 1
ATOM 1099 N N . THR A 1 145 ? -11.051 -6.448 24.476 1.00 91.38 145 THR A N 1
ATOM 1100 C CA . THR A 1 145 ? -11.382 -5.755 25.724 1.00 91.38 145 THR A CA 1
ATOM 1101 C C . THR A 1 145 ? -12.825 -5.227 25.696 1.00 91.38 145 THR A C 1
ATOM 1103 O O . THR A 1 145 ? -13.417 -5.103 24.620 1.00 91.38 145 THR A O 1
ATOM 1106 N N . PRO A 1 146 ? -13.445 -4.926 26.858 1.00 93.94 146 PRO A N 1
ATOM 1107 C CA . PRO A 1 146 ? -14.831 -4.442 26.915 1.00 93.94 146 PRO A CA 1
ATOM 1108 C C . PRO A 1 146 ? -15.105 -3.163 26.112 1.00 93.94 146 PRO A C 1
ATOM 1110 O O . PRO A 1 146 ? -16.238 -2.915 25.721 1.00 93.94 146 PRO A O 1
ATOM 1113 N N . ASP A 1 147 ? -14.083 -2.360 25.828 1.00 90.12 147 ASP A N 1
ATOM 1114 C CA . ASP A 1 147 ? -14.182 -1.162 24.992 1.00 90.12 147 ASP A CA 1
ATOM 1115 C C . ASP A 1 147 ? -14.392 -1.467 23.494 1.00 90.12 147 ASP A C 1
ATOM 1117 O O . ASP A 1 147 ? -14.717 -0.552 22.734 1.00 90.12 147 ASP A O 1
ATOM 1121 N N . LEU A 1 148 ? -14.182 -2.714 23.054 1.00 92.31 148 LEU A N 1
ATOM 1122 C CA . LEU A 1 148 ? -14.540 -3.187 21.716 1.00 92.31 148 LEU A CA 1
ATOM 1123 C C . LEU A 1 148 ? -15.983 -3.692 21.646 1.00 92.31 148 LEU A C 1
ATOM 1125 O O . LEU A 1 148 ? -16.487 -3.895 20.542 1.00 92.31 148 LEU A O 1
ATOM 1129 N N . ALA A 1 149 ? -16.661 -3.885 22.781 1.00 93.00 149 ALA A N 1
ATOM 1130 C CA . ALA A 1 149 ? -18.034 -4.374 22.796 1.00 93.00 149 ALA A CA 1
ATOM 1131 C C . ALA A 1 149 ? -18.967 -3.411 22.045 1.00 93.00 149 ALA A C 1
ATOM 1133 O O . ALA A 1 149 ? -18.952 -2.200 22.258 1.00 93.00 149 ALA A O 1
ATOM 1134 N N . GLY A 1 150 ? -19.788 -3.958 21.152 1.00 94.06 150 GLY A N 1
ATOM 1135 C CA . GLY A 1 150 ? -20.698 -3.177 20.326 1.00 94.06 150 GLY A CA 1
ATOM 1136 C C . GLY A 1 150 ? -21.241 -3.978 19.149 1.00 94.06 150 GLY A C 1
ATOM 1137 O O . GLY A 1 150 ? -20.853 -5.122 18.922 1.00 94.06 150 GLY A O 1
ATOM 1138 N N . THR A 1 151 ? -22.154 -3.364 18.400 1.00 96.62 151 THR A N 1
ATOM 1139 C CA . THR A 1 151 ? -22.624 -3.882 17.111 1.00 96.62 151 THR A CA 1
ATOM 1140 C C . THR A 1 151 ? -22.051 -3.010 16.007 1.00 96.62 151 THR A C 1
ATOM 1142 O O . THR A 1 151 ? -22.266 -1.798 15.996 1.00 96.62 151 THR A O 1
ATOM 1145 N N . TYR A 1 152 ? -21.328 -3.637 15.085 1.00 96.94 152 TYR A N 1
ATOM 1146 C CA . TYR A 1 152 ? -20.704 -2.968 13.953 1.00 96.94 152 TYR A CA 1
ATOM 1147 C C . TYR A 1 152 ? -21.193 -3.626 12.677 1.00 96.94 152 TYR A C 1
ATOM 1149 O O . TYR A 1 152 ? -21.022 -4.830 12.492 1.00 96.94 152 TYR A O 1
ATOM 1157 N N . LYS A 1 153 ? -21.821 -2.838 11.806 1.00 96.12 153 LYS A N 1
ATOM 1158 C CA . LYS A 1 153 ? -22.257 -3.317 10.495 1.00 96.12 153 LYS A CA 1
ATOM 1159 C C . LYS A 1 153 ? -21.074 -3.473 9.538 1.00 96.12 153 LYS A C 1
ATOM 1161 O O . LYS A 1 153 ? -21.099 -4.357 8.690 1.00 96.12 153 LYS A O 1
ATOM 1166 N N . TRP A 1 154 ? -20.046 -2.633 9.684 1.00 95.12 154 TRP A N 1
ATOM 1167 C CA . TRP A 1 154 ? -18.954 -2.549 8.720 1.00 95.12 154 TRP A CA 1
ATOM 1168 C C . TRP A 1 154 ? -17.579 -2.619 9.369 1.00 95.12 154 TRP A C 1
ATOM 1170 O O . TRP A 1 154 ? -17.306 -1.953 10.367 1.00 95.12 154 TRP A O 1
ATOM 1180 N N . LEU A 1 155 ? -16.696 -3.367 8.714 1.00 95.50 155 LEU A N 1
ATOM 1181 C CA . LEU A 1 155 ? -15.252 -3.235 8.838 1.00 95.50 155 LEU A CA 1
ATOM 1182 C C . LEU A 1 155 ? -14.769 -2.359 7.681 1.00 95.50 155 LEU A C 1
ATOM 1184 O O . LEU A 1 155 ? -14.968 -2.710 6.519 1.00 95.50 155 LEU A O 1
ATOM 1188 N N . ARG A 1 156 ? -14.129 -1.234 7.991 1.00 95.31 156 ARG A N 1
ATOM 1189 C CA . ARG A 1 156 ? -13.476 -0.368 7.007 1.00 95.31 156 ARG A CA 1
ATOM 1190 C C . ARG A 1 156 ? -11.976 -0.567 7.094 1.00 95.31 156 ARG A C 1
ATOM 1192 O O . ARG A 1 156 ? -11.411 -0.567 8.186 1.00 95.31 156 ARG A O 1
ATOM 1199 N N . LEU A 1 157 ? -11.343 -0.721 5.940 1.00 95.56 157 LEU A N 1
ATOM 1200 C CA . LEU A 1 157 ? -9.904 -0.882 5.828 1.00 95.56 157 LEU A CA 1
ATOM 1201 C C . LEU A 1 157 ? -9.396 -0.023 4.675 1.00 95.56 157 LEU A C 1
ATOM 1203 O O . LEU A 1 157 ? -9.922 -0.109 3.569 1.00 95.56 157 LEU A O 1
ATOM 1207 N N . SER A 1 158 ? -8.363 0.773 4.942 1.00 95.06 158 SER A N 1
ATOM 1208 C CA . SER A 1 158 ? -7.592 1.451 3.897 1.00 95.06 158 SER A CA 1
ATOM 1209 C C . SER A 1 158 ? -6.274 0.716 3.697 1.00 95.06 158 SER A C 1
ATOM 1211 O O . SER A 1 158 ? -5.590 0.388 4.673 1.00 95.06 158 SER A O 1
ATOM 1213 N N . LEU A 1 159 ? -5.920 0.438 2.445 1.00 96.00 159 LEU A N 1
ATOM 1214 C CA . LEU A 1 159 ? -4.626 -0.134 2.082 1.00 96.00 159 LEU A CA 1
ATOM 1215 C C . LEU A 1 159 ? -3.578 0.977 2.008 1.00 96.00 159 LEU A C 1
ATOM 1217 O O . LEU A 1 159 ? -3.882 2.073 1.560 1.00 96.00 159 LEU A O 1
ATOM 1221 N N . SER A 1 160 ? -2.347 0.681 2.416 1.00 97.31 160 SER A N 1
ATOM 1222 C CA . SER A 1 160 ? -1.187 1.564 2.217 1.00 97.31 160 SER A CA 1
ATOM 1223 C C . SER A 1 160 ? -0.278 1.080 1.090 1.00 97.31 160 SER A C 1
ATOM 1225 O O . SER A 1 160 ? 0.431 1.865 0.464 1.00 97.31 160 SER A O 1
ATOM 1227 N N . TYR A 1 161 ? -0.265 -0.231 0.838 1.00 97.88 161 TYR A N 1
ATOM 1228 C CA . TYR A 1 161 ? 0.682 -0.846 -0.080 1.00 97.88 161 TYR A CA 1
ATOM 1229 C C . TYR A 1 161 ? 0.182 -2.182 -0.623 1.00 97.88 161 TYR A C 1
ATOM 1231 O O . TYR A 1 161 ? -0.421 -2.977 0.104 1.00 97.88 161 TYR A O 1
ATOM 1239 N N . GLN A 1 162 ? 0.517 -2.458 -1.881 1.00 96.38 162 GLN A N 1
ATOM 1240 C CA . GLN A 1 162 ? 0.294 -3.738 -2.542 1.00 96.38 162 GLN A CA 1
ATOM 1241 C C . GLN A 1 162 ? 1.551 -4.152 -3.314 1.00 96.38 162 GLN A C 1
ATOM 1243 O O . GLN A 1 162 ? 2.143 -3.351 -4.031 1.00 96.38 162 GLN A O 1
ATOM 1248 N N . ASN A 1 163 ? 1.948 -5.417 -3.201 1.00 97.56 163 ASN A N 1
ATOM 1249 C CA . ASN A 1 163 ? 2.982 -6.019 -4.035 1.00 97.56 163 ASN A CA 1
ATOM 1250 C C . ASN A 1 163 ? 2.391 -7.180 -4.820 1.00 97.56 163 ASN A C 1
ATOM 1252 O O . ASN A 1 163 ? 1.795 -8.068 -4.208 1.00 97.56 163 ASN A O 1
ATOM 1256 N N . TYR A 1 164 ? 2.546 -7.179 -6.141 1.00 96.62 164 TYR A N 1
ATOM 1257 C CA . TYR A 1 164 ? 1.884 -8.164 -6.985 1.00 96.62 164 TYR A CA 1
ATOM 1258 C C . TYR A 1 164 ? 2.515 -8.340 -8.355 1.00 96.62 164 TYR A C 1
ATOM 1260 O O . TYR A 1 164 ? 3.138 -7.428 -8.889 1.00 96.62 164 TYR A O 1
ATOM 1268 N N . ASP A 1 165 ? 2.298 -9.510 -8.942 1.00 96.88 165 ASP A N 1
ATOM 1269 C CA . ASP A 1 165 ? 2.778 -9.851 -10.271 1.00 96.88 165 ASP A CA 1
ATOM 1270 C C . ASP A 1 165 ? 1.687 -9.622 -11.327 1.00 96.88 165 ASP A C 1
ATOM 1272 O O . ASP A 1 165 ? 0.517 -9.972 -11.132 1.00 96.88 165 ASP A O 1
ATOM 1276 N N . ILE A 1 166 ? 2.089 -9.043 -12.461 1.00 94.75 166 ILE A N 1
ATOM 1277 C CA . ILE A 1 166 ? 1.246 -8.817 -13.639 1.00 94.75 166 ILE A CA 1
ATOM 1278 C C . ILE A 1 166 ? 1.907 -9.364 -14.907 1.00 94.75 166 ILE A C 1
ATOM 1280 O O . ILE A 1 166 ? 3.132 -9.273 -15.050 1.00 94.75 166 ILE A O 1
ATOM 1284 N N . PRO A 1 167 ? 1.121 -9.875 -15.872 1.00 94.19 167 PRO A N 1
ATOM 1285 C CA . PRO A 1 167 ? 1.593 -10.013 -17.236 1.00 94.19 167 PRO A CA 1
ATOM 1286 C C . PRO A 1 167 ? 1.784 -8.621 -17.848 1.00 94.19 167 PRO A C 1
ATOM 1288 O O . PRO A 1 167 ? 0.969 -7.718 -17.649 1.00 94.19 167 PRO A O 1
ATOM 1291 N N . TYR A 1 168 ? 2.839 -8.447 -18.634 1.00 91.00 168 TYR A N 1
ATOM 1292 C CA . TYR A 1 168 ? 3.077 -7.217 -19.376 1.00 91.00 168 TYR A CA 1
ATOM 1293 C C . TYR A 1 168 ? 3.537 -7.507 -20.801 1.00 91.00 168 TYR A C 1
ATOM 1295 O O . TYR A 1 168 ? 4.126 -8.547 -21.102 1.00 91.00 168 TYR A O 1
ATOM 1303 N N . LYS A 1 169 ? 3.294 -6.530 -21.673 1.00 89.69 169 LYS A N 1
ATOM 1304 C CA . LYS A 1 169 ? 3.903 -6.421 -22.995 1.00 89.69 169 LYS A CA 1
ATOM 1305 C C . LYS A 1 169 ? 4.492 -5.026 -23.113 1.00 89.69 169 LYS A C 1
ATOM 1307 O O . LYS A 1 169 ? 3.759 -4.045 -23.018 1.00 89.69 169 LYS A O 1
ATOM 1312 N N . ALA A 1 170 ? 5.801 -4.939 -23.300 1.00 84.88 170 ALA A N 1
ATOM 1313 C CA . ALA A 1 170 ? 6.505 -3.668 -23.331 1.00 84.88 170 ALA A CA 1
ATOM 1314 C C . ALA A 1 170 ? 7.369 -3.557 -24.585 1.00 84.88 170 ALA A C 1
ATOM 1316 O O . ALA A 1 170 ? 8.432 -4.166 -24.692 1.00 84.88 170 ALA A O 1
ATOM 1317 N N . ASN A 1 171 ? 6.933 -2.695 -25.503 1.00 84.06 171 ASN A N 1
ATOM 1318 C CA . ASN A 1 171 ? 7.695 -2.363 -26.708 1.00 84.06 171 ASN A CA 1
ATOM 1319 C C . ASN A 1 171 ? 8.953 -1.538 -26.374 1.00 84.06 171 ASN A C 1
ATOM 1321 O O . ASN A 1 171 ? 9.920 -1.559 -27.126 1.00 84.06 171 ASN A O 1
ATOM 1325 N N . ALA A 1 172 ? 8.927 -0.805 -25.254 1.00 75.75 172 ALA A N 1
ATOM 1326 C CA . ALA A 1 172 ? 10.040 0.019 -24.776 1.00 75.75 172 ALA A CA 1
ATOM 1327 C C . ALA A 1 172 ? 11.175 -0.802 -24.136 1.00 75.75 172 ALA A C 1
ATOM 1329 O O . ALA A 1 172 ? 12.246 -0.263 -23.869 1.00 75.75 172 ALA A O 1
ATOM 1330 N N . ILE A 1 173 ? 10.950 -2.097 -23.890 1.00 75.19 173 ILE A N 1
ATOM 1331 C CA . ILE A 1 173 ? 11.954 -3.012 -23.350 1.00 75.19 173 ILE A CA 1
ATOM 1332 C C . ILE A 1 173 ? 12.629 -3.755 -24.519 1.00 75.19 173 ILE A C 1
ATOM 1334 O O . ILE A 1 173 ? 11.918 -4.217 -25.421 1.00 75.19 173 ILE A O 1
ATOM 1338 N N . PRO A 1 174 ? 13.976 -3.900 -24.529 1.00 73.19 174 PRO A N 1
ATOM 1339 C CA . PRO A 1 174 ? 14.692 -4.600 -25.593 1.00 73.19 174 PRO A CA 1
ATOM 1340 C C . PRO A 1 174 ? 14.085 -5.966 -25.933 1.00 73.19 174 PRO A C 1
ATOM 1342 O O . PRO A 1 174 ? 13.787 -6.771 -25.051 1.00 73.19 174 PRO A O 1
ATOM 1345 N N . GLY A 1 175 ? 13.902 -6.219 -27.232 1.00 74.00 175 GLY A N 1
ATOM 1346 C CA . GLY A 1 175 ? 13.338 -7.472 -27.739 1.00 74.00 175 GLY A CA 1
ATOM 1347 C C . GLY A 1 175 ? 11.807 -7.542 -27.779 1.00 74.00 175 GLY A C 1
ATOM 1348 O O . GLY A 1 175 ? 11.287 -8.628 -28.005 1.00 74.00 175 GLY A O 1
ATOM 1349 N N . ASN A 1 176 ? 11.090 -6.420 -27.596 1.00 78.44 176 ASN A N 1
ATOM 1350 C CA . ASN A 1 176 ? 9.619 -6.370 -27.595 1.00 78.44 176 ASN A CA 1
ATOM 1351 C C . ASN A 1 176 ? 9.028 -7.379 -26.599 1.00 78.44 176 ASN A C 1
ATOM 1353 O O . ASN A 1 176 ? 8.362 -8.354 -26.958 1.00 78.44 176 ASN A O 1
ATOM 1357 N N . HIS A 1 177 ? 9.381 -7.169 -25.336 1.00 82.12 177 HIS A N 1
ATOM 1358 C CA . HIS A 1 177 ? 9.297 -8.201 -24.322 1.00 82.12 177 HIS A CA 1
ATOM 1359 C C . HIS A 1 177 ? 7.858 -8.452 -23.859 1.00 82.12 177 HIS A C 1
ATOM 1361 O O . HIS A 1 177 ? 7.099 -7.516 -23.590 1.00 82.12 177 HIS A O 1
ATOM 1367 N N . ILE A 1 178 ? 7.520 -9.732 -23.712 1.00 89.81 178 ILE A N 1
ATOM 1368 C CA . ILE A 1 178 ? 6.298 -10.216 -23.072 1.00 89.81 178 ILE A CA 1
ATOM 1369 C C . ILE A 1 178 ? 6.732 -11.090 -21.904 1.00 89.81 178 ILE A C 1
ATOM 1371 O O . ILE A 1 178 ? 7.513 -12.021 -22.093 1.00 89.81 178 ILE A O 1
ATOM 1375 N N . GLY A 1 179 ? 6.235 -10.795 -20.709 1.00 91.06 179 GLY A N 1
ATOM 1376 C CA . GLY A 1 179 ? 6.643 -11.516 -19.513 1.00 91.06 179 GLY A CA 1
ATOM 1377 C C . GLY A 1 179 ? 5.783 -11.191 -18.305 1.00 91.06 179 GLY A C 1
ATOM 1378 O O . GLY A 1 179 ? 4.711 -10.598 -18.427 1.00 91.06 179 GLY A O 1
ATOM 1379 N N . THR A 1 180 ? 6.288 -11.575 -17.138 1.00 94.44 180 THR A N 1
ATOM 1380 C CA . THR A 1 180 ? 5.698 -11.247 -15.840 1.00 94.44 180 THR A CA 1
ATOM 1381 C C . THR A 1 180 ? 6.610 -10.272 -15.113 1.00 94.44 180 THR A C 1
ATOM 1383 O O . THR A 1 180 ? 7.830 -10.454 -15.067 1.00 94.44 180 THR A O 1
ATOM 1386 N N . GLY A 1 181 ? 6.029 -9.213 -14.564 1.00 95.38 181 GLY A N 1
ATOM 1387 C CA . GLY A 1 181 ? 6.741 -8.230 -13.760 1.00 95.38 181 GLY A CA 1
ATOM 1388 C C . GLY A 1 181 ? 6.039 -8.018 -12.431 1.00 95.38 181 GLY A C 1
ATOM 1389 O O . GLY A 1 181 ? 4.822 -8.167 -12.337 1.00 95.38 181 GLY A O 1
ATOM 1390 N N . THR A 1 182 ? 6.816 -7.677 -11.415 1.00 97.75 182 THR A N 1
ATOM 1391 C CA . THR A 1 182 ? 6.320 -7.364 -10.080 1.00 97.75 182 THR A CA 1
ATOM 1392 C C . THR A 1 182 ? 6.134 -5.858 -9.955 1.00 97.75 182 THR A C 1
ATOM 1394 O O . THR A 1 182 ? 7.028 -5.083 -10.290 1.00 97.75 182 THR A O 1
ATOM 1397 N N . VAL A 1 183 ? 4.986 -5.449 -9.431 1.00 97.44 183 VAL A N 1
ATOM 1398 C CA . VAL A 1 183 ? 4.660 -4.071 -9.077 1.00 97.44 183 VAL A CA 1
ATOM 1399 C C . VAL A 1 183 ? 4.661 -3.935 -7.559 1.00 97.44 183 VAL A C 1
ATOM 1401 O O . VAL A 1 183 ? 4.106 -4.767 -6.846 1.00 97.44 183 VAL A O 1
ATOM 1404 N N . ALA A 1 184 ? 5.285 -2.873 -7.070 1.00 98.06 184 ALA A N 1
ATOM 1405 C CA . ALA A 1 184 ? 5.164 -2.349 -5.720 1.00 98.06 184 ALA A CA 1
ATOM 1406 C C . ALA A 1 184 ? 4.339 -1.059 -5.813 1.00 98.06 184 ALA A C 1
ATOM 1408 O O . ALA A 1 184 ? 4.817 -0.072 -6.363 1.00 98.06 184 ALA A O 1
ATOM 1409 N N . SER A 1 185 ? 3.095 -1.079 -5.346 1.00 96.69 185 SER A N 1
ATOM 1410 C CA . SER A 1 185 ? 2.132 0.016 -5.480 1.00 96.69 185 SER A CA 1
ATOM 1411 C C . SER A 1 185 ? 1.834 0.640 -4.121 1.00 96.69 185 SER A C 1
ATOM 1413 O O . SER A 1 185 ? 1.523 -0.075 -3.168 1.00 96.69 185 SER A O 1
ATOM 1415 N N . PHE A 1 186 ? 1.930 1.966 -4.035 1.00 97.38 186 PHE A N 1
ATOM 1416 C CA . PHE A 1 186 ? 1.671 2.749 -2.829 1.00 97.38 186 PHE A CA 1
ATOM 1417 C C . PHE A 1 186 ? 0.325 3.462 -2.970 1.00 97.38 186 PHE A C 1
ATOM 1419 O O . PHE A 1 186 ? 0.125 4.268 -3.883 1.00 97.38 186 PHE A O 1
ATOM 1426 N N . VAL A 1 187 ? -0.615 3.138 -2.084 1.00 94.94 187 VAL A N 1
ATOM 1427 C CA . VAL A 1 187 ? -2.037 3.505 -2.202 1.00 94.94 187 VAL A CA 1
ATOM 1428 C C . VAL A 1 187 ? -2.580 4.074 -0.887 1.00 94.94 187 VAL A C 1
ATOM 1430 O O . VAL A 1 187 ? -1.886 4.094 0.126 1.00 94.94 187 VAL A O 1
ATOM 1433 N N . GLY A 1 188 ? -3.813 4.579 -0.911 1.00 91.44 188 GLY A N 1
ATOM 1434 C CA . GLY A 1 188 ? -4.549 5.069 0.261 1.00 91.44 188 GLY A CA 1
ATOM 1435 C C . GLY A 1 188 ? -4.159 6.464 0.755 1.00 91.44 188 GLY A C 1
ATOM 1436 O O . GLY A 1 188 ? -5.035 7.208 1.192 1.00 91.44 188 GLY A O 1
ATOM 1437 N N . TYR A 1 189 ? -2.877 6.837 0.690 1.00 95.06 189 TYR A N 1
ATOM 1438 C CA . TYR A 1 189 ? -2.407 8.175 1.056 1.00 95.06 189 TYR A CA 1
ATOM 1439 C C . TYR A 1 189 ? -1.006 8.479 0.498 1.00 95.06 189 TYR A C 1
ATOM 1441 O O . TYR A 1 189 ? -0.344 7.620 -0.091 1.00 95.06 189 TYR A O 1
ATOM 1449 N N . ASN A 1 190 ? -0.534 9.712 0.701 1.00 96.56 190 ASN A N 1
ATOM 1450 C CA . ASN A 1 190 ? 0.854 10.071 0.422 1.00 96.56 190 ASN A CA 1
ATOM 1451 C C . ASN A 1 190 ? 1.791 9.223 1.286 1.00 96.56 190 ASN A C 1
ATOM 1453 O O . ASN A 1 190 ? 1.533 9.014 2.473 1.00 96.56 190 ASN A O 1
ATOM 1457 N N . THR A 1 191 ? 2.893 8.763 0.705 1.00 97.88 191 THR A N 1
ATOM 1458 C CA . THR A 1 191 ? 3.830 7.854 1.368 1.00 97.88 191 THR A CA 1
ATOM 1459 C C . THR A 1 191 ? 5.249 8.401 1.323 1.00 97.88 191 THR A C 1
ATOM 1461 O O . THR A 1 191 ? 5.761 8.758 0.264 1.00 97.88 191 THR A O 1
ATOM 1464 N N . TYR A 1 192 ? 5.903 8.431 2.481 1.00 98.19 192 TYR A N 1
ATOM 1465 C CA . TYR A 1 192 ? 7.333 8.678 2.598 1.00 98.19 192 TYR A CA 1
ATOM 1466 C C . TYR A 1 192 ? 8.074 7.339 2.554 1.00 98.19 192 TYR A C 1
ATOM 1468 O O . TYR A 1 192 ? 7.883 6.481 3.422 1.00 98.19 192 TYR A O 1
ATOM 1476 N 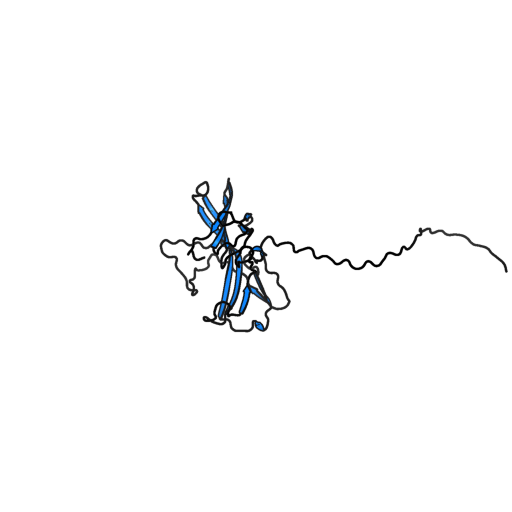N . VAL A 1 193 ? 8.916 7.145 1.537 1.00 97.50 193 VAL A N 1
ATOM 1477 C CA . VAL A 1 193 ? 9.679 5.907 1.352 1.00 97.50 193 VAL A CA 1
ATOM 1478 C C . VAL A 1 193 ? 11.079 6.199 0.821 1.00 97.50 193 VAL A C 1
ATOM 1480 O O . VAL A 1 193 ? 11.254 6.662 -0.295 1.00 97.50 193 VAL A O 1
ATOM 1483 N N . GLU A 1 194 ? 12.102 5.862 1.605 1.00 97.31 194 GLU A N 1
ATOM 1484 C CA . GLU A 1 194 ? 13.499 6.061 1.186 1.00 97.31 194 GLU A CA 1
ATOM 1485 C C . GLU A 1 194 ? 14.008 4.917 0.301 1.00 97.31 194 GLU A C 1
ATOM 1487 O O . GLU A 1 194 ? 14.849 5.101 -0.575 1.00 97.31 194 GLU A O 1
ATOM 1492 N N . ARG A 1 195 ? 13.520 3.702 0.560 1.00 97.38 195 ARG A N 1
ATOM 1493 C CA . ARG A 1 195 ? 13.816 2.492 -0.206 1.00 97.38 195 ARG A CA 1
ATOM 1494 C C . ARG A 1 195 ? 12.762 1.431 0.082 1.00 97.38 195 ARG A C 1
ATOM 1496 O O . ARG A 1 195 ? 12.183 1.398 1.166 1.00 97.38 195 ARG A O 1
ATOM 1503 N N . TYR A 1 196 ? 12.557 0.524 -0.857 1.00 97.44 196 TYR A N 1
ATOM 1504 C CA . TYR A 1 196 ? 11.638 -0.601 -0.711 1.00 97.44 196 TYR A CA 1
ATOM 1505 C C . TYR A 1 196 ? 12.123 -1.788 -1.535 1.00 97.44 196 TYR A C 1
ATOM 1507 O O . TYR A 1 196 ? 13.164 -1.718 -2.184 1.00 97.44 196 TYR A O 1
ATOM 1515 N N . LYS A 1 197 ? 11.405 -2.909 -1.467 1.00 95.56 197 LYS A N 1
ATOM 1516 C CA . LYS A 1 197 ? 11.693 -4.070 -2.304 1.00 95.56 197 LYS A CA 1
ATOM 1517 C C . LYS A 1 197 ? 10.648 -4.204 -3.398 1.00 95.56 197 LYS A C 1
ATOM 1519 O O . LYS A 1 197 ? 9.453 -4.184 -3.114 1.00 95.56 197 LYS A O 1
ATOM 1524 N N . ILE A 1 198 ? 11.110 -4.390 -4.628 1.00 95.81 198 ILE A N 1
ATOM 1525 C CA . ILE A 1 198 ? 10.294 -4.890 -5.729 1.00 95.81 198 ILE A CA 1
ATOM 1526 C C . ILE A 1 198 ? 10.669 -6.361 -5.881 1.00 95.81 198 ILE A C 1
ATOM 1528 O O . ILE A 1 198 ? 11.769 -6.693 -6.336 1.00 95.81 198 ILE A O 1
ATOM 1532 N N . LYS A 1 199 ? 9.780 -7.242 -5.411 1.00 87.75 199 LYS A N 1
ATOM 1533 C CA . LYS A 1 199 ? 10.100 -8.652 -5.161 1.00 87.75 199 LYS A CA 1
ATOM 1534 C C . LYS A 1 199 ? 11.276 -8.761 -4.179 1.00 87.75 199 LYS A C 1
ATOM 1536 O O . LYS A 1 199 ? 11.148 -8.335 -3.035 1.00 87.75 199 LYS A O 1
ATOM 1541 N N . ASP A 1 200 ? 12.424 -9.259 -4.625 1.00 87.44 200 ASP A N 1
ATOM 1542 C CA . ASP A 1 200 ? 13.616 -9.447 -3.794 1.00 87.44 200 ASP A CA 1
ATOM 1543 C C . ASP A 1 200 ? 14.655 -8.330 -3.973 1.00 87.44 200 ASP A C 1
ATOM 1545 O O . ASP A 1 200 ? 15.602 -8.232 -3.190 1.00 87.44 200 ASP A O 1
ATOM 1549 N N . ASN A 1 201 ? 14.473 -7.457 -4.969 1.00 94.50 201 ASN A N 1
ATOM 1550 C CA . ASN A 1 201 ? 15.439 -6.419 -5.315 1.00 94.50 201 ASN A CA 1
ATOM 1551 C C . ASN A 1 201 ? 15.132 -5.116 -4.583 1.00 94.50 201 ASN A C 1
ATOM 1553 O O . ASN A 1 201 ? 13.991 -4.654 -4.563 1.00 94.50 201 ASN A O 1
ATOM 1557 N N . VAL A 1 202 ? 16.166 -4.506 -4.006 1.00 96.75 202 VAL A N 1
ATOM 1558 C CA . VAL A 1 202 ? 16.056 -3.192 -3.367 1.00 96.75 202 VAL A CA 1
ATOM 1559 C C . VAL A 1 202 ? 15.941 -2.119 -4.444 1.00 96.75 202 VAL A C 1
ATOM 1561 O O . VAL A 1 202 ? 16.769 -2.054 -5.348 1.00 96.75 202 VAL A O 1
ATOM 1564 N N . HIS A 1 203 ? 14.935 -1.263 -4.309 1.00 97.81 203 HIS A N 1
ATOM 1565 C CA . HIS A 1 203 ? 14.708 -0.093 -5.146 1.00 97.81 203 HIS A CA 1
ATOM 1566 C C . HIS A 1 203 ? 14.743 1.175 -4.296 1.00 97.81 203 HIS A C 1
ATOM 1568 O O . HIS A 1 203 ? 14.254 1.195 -3.163 1.00 97.81 203 HIS A O 1
ATOM 1574 N N . VAL A 1 204 ? 15.322 2.231 -4.858 1.00 97.94 204 VAL A N 1
ATOM 1575 C CA . VAL A 1 204 ? 15.341 3.586 -4.297 1.00 97.94 204 VAL A CA 1
ATOM 1576 C C . VAL A 1 204 ? 14.573 4.469 -5.278 1.00 97.94 204 VAL A C 1
ATOM 1578 O O . VAL A 1 204 ? 14.913 4.426 -6.464 1.00 97.94 204 VAL A O 1
ATOM 1581 N N . PRO A 1 205 ? 13.559 5.239 -4.834 1.00 98.31 205 PRO A N 1
ATOM 1582 C CA . PRO A 1 205 ? 12.810 6.118 -5.722 1.00 98.31 205 PRO A CA 1
ATOM 1583 C C . PRO A 1 205 ? 13.714 6.990 -6.594 1.00 98.31 205 PRO A C 1
ATOM 1585 O O . PRO A 1 205 ? 14.678 7.593 -6.112 1.00 98.31 205 PRO A O 1
ATOM 1588 N N . SER A 1 206 ? 13.417 7.042 -7.890 1.00 98.06 206 SER A N 1
ATOM 1589 C CA . SER A 1 206 ? 14.236 7.759 -8.860 1.00 98.06 206 SER A CA 1
ATOM 1590 C C . SER A 1 206 ? 14.069 9.275 -8.741 1.00 98.06 206 SER A C 1
ATOM 1592 O O . SER A 1 206 ? 13.073 9.791 -8.232 1.00 98.06 206 SER A O 1
ATOM 1594 N N . ALA A 1 207 ? 15.028 10.028 -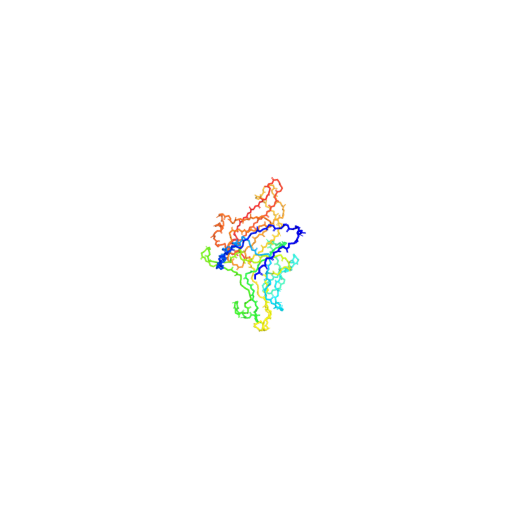9.284 1.00 97.75 207 ALA A N 1
ATOM 1595 C CA . ALA A 1 207 ? 14.925 11.487 -9.349 1.00 97.75 207 ALA A CA 1
ATOM 1596 C C . ALA A 1 207 ? 13.694 11.967 -10.147 1.00 97.75 207 ALA A C 1
ATOM 1598 O O . ALA A 1 207 ? 13.183 13.050 -9.879 1.00 97.75 207 ALA A O 1
ATOM 1599 N N . SER A 1 208 ? 13.187 11.159 -11.089 1.00 96.25 208 SER A N 1
ATOM 1600 C CA . SER A 1 208 ? 12.020 11.510 -11.913 1.00 96.25 208 SER A CA 1
ATOM 1601 C C . SER A 1 208 ? 10.712 11.600 -11.117 1.00 96.25 208 SER A C 1
ATOM 1603 O O . SER A 1 208 ? 9.802 12.325 -11.510 1.00 96.25 208 SER A O 1
ATOM 1605 N N . VAL A 1 209 ? 10.650 10.920 -9.969 1.00 96.56 209 VAL A N 1
ATOM 1606 C CA . VAL A 1 209 ? 9.528 10.959 -9.017 1.00 96.56 209 VAL A CA 1
ATOM 1607 C C . VAL A 1 209 ? 9.852 11.780 -7.762 1.00 96.56 209 VAL A C 1
ATOM 1609 O O . VAL A 1 209 ? 9.124 11.711 -6.775 1.00 96.56 209 VAL A O 1
ATOM 1612 N N . GLY A 1 210 ? 10.947 12.550 -7.786 1.00 97.06 210 GLY A N 1
ATOM 1613 C CA . GLY A 1 210 ? 11.385 13.415 -6.684 1.00 97.06 210 GLY A CA 1
ATOM 1614 C C . GLY A 1 210 ? 12.441 12.813 -5.747 1.00 97.06 210 GLY A C 1
ATOM 1615 O O . GLY A 1 210 ? 12.927 13.513 -4.863 1.00 97.06 210 GLY A O 1
ATOM 1616 N N . GLY A 1 211 ? 12.859 11.563 -5.960 1.00 97.75 211 GLY A N 1
ATOM 1617 C CA . GLY A 1 211 ? 13.883 10.899 -5.149 1.00 97.75 211 GLY A CA 1
ATOM 1618 C C . GLY A 1 211 ? 13.378 10.377 -3.793 1.00 97.75 211 GLY A C 1
ATOM 1619 O O 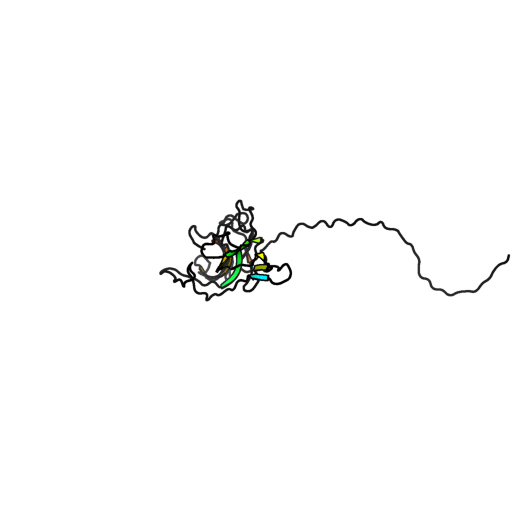. GLY A 1 211 ? 12.198 10.485 -3.484 1.00 97.75 211 GLY A O 1
ATOM 1620 N N . PRO A 1 212 ? 14.264 9.801 -2.961 1.00 97.06 212 PRO A N 1
ATOM 1621 C CA . PRO A 1 212 ? 13.882 9.040 -1.763 1.00 97.06 212 PRO A CA 1
ATOM 1622 C C . PRO A 1 212 ? 13.493 9.889 -0.545 1.00 97.06 212 PRO A C 1
ATOM 1624 O O . PRO A 1 212 ? 13.142 9.348 0.499 1.00 97.06 212 PRO A O 1
ATOM 1627 N N . THR A 1 213 ? 13.618 11.212 -0.626 1.00 96.25 213 THR A N 1
ATOM 1628 C CA . THR A 1 213 ? 13.462 12.109 0.530 1.00 96.25 213 THR A CA 1
ATOM 1629 C C . THR A 1 213 ? 12.197 12.959 0.470 1.00 96.25 213 THR A C 1
ATOM 1631 O O . THR A 1 213 ? 12.061 13.891 1.261 1.00 96.25 213 THR A O 1
ATOM 1634 N N . VAL A 1 214 ? 11.283 12.675 -0.460 1.00 97.19 214 VAL A N 1
ATOM 1635 C CA . VAL A 1 214 ? 10.014 13.398 -0.609 1.00 97.19 214 VAL A CA 1
ATOM 1636 C C . VAL A 1 214 ? 8.832 12.522 -0.205 1.00 97.19 214 VAL A C 1
ATOM 1638 O O . VAL A 1 214 ? 8.932 11.298 -0.133 1.00 97.19 214 VAL A O 1
ATOM 1641 N N . ASN A 1 215 ? 7.687 13.154 0.044 1.00 97.81 215 ASN A N 1
ATOM 1642 C CA . ASN A 1 215 ? 6.421 12.433 0.079 1.00 97.81 215 ASN A CA 1
ATOM 1643 C C . ASN 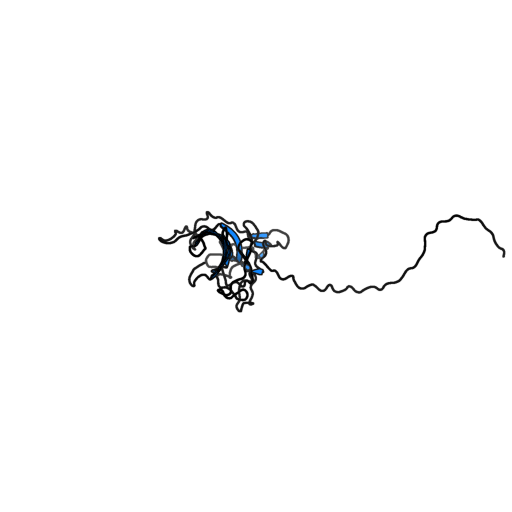A 1 215 ? 5.999 12.124 -1.359 1.00 97.81 215 ASN A C 1
ATOM 1645 O O . ASN A 1 215 ? 5.751 13.044 -2.140 1.00 97.81 215 ASN A O 1
ATOM 1649 N N . HIS A 1 216 ? 5.879 10.846 -1.697 1.00 97.38 216 HIS A N 1
ATOM 1650 C CA . HIS A 1 216 ? 5.285 10.434 -2.960 1.00 97.38 216 HIS A CA 1
ATOM 1651 C C . HIS A 1 216 ? 3.761 10.454 -2.847 1.00 97.38 216 HIS A C 1
ATOM 1653 O O . HIS A 1 216 ? 3.202 10.075 -1.813 1.00 97.38 216 HIS A O 1
ATOM 1659 N N . LEU A 1 217 ? 3.084 10.920 -3.897 1.00 95.06 217 LEU A N 1
ATOM 1660 C CA . LEU A 1 217 ? 1.625 10.976 -3.914 1.00 95.06 217 LEU A CA 1
ATOM 1661 C C . LEU A 1 217 ? 1.034 9.563 -3.973 1.00 95.06 217 LEU A C 1
ATOM 1663 O O . LEU A 1 217 ? 1.688 8.616 -4.418 1.00 95.06 217 LEU A O 1
ATOM 1667 N N . GLN A 1 218 ? -0.230 9.428 -3.564 1.00 93.25 218 GLN A N 1
ATOM 1668 C CA . GLN A 1 218 ? -0.976 8.191 -3.793 1.00 93.25 218 GLN A CA 1
ATOM 1669 C C . GLN A 1 218 ? -0.869 7.773 -5.269 1.00 93.25 218 GLN A C 1
ATOM 1671 O O . GLN A 1 218 ? -0.994 8.599 -6.176 1.00 93.25 218 GLN A O 1
ATOM 1676 N N . GLY A 1 219 ? -0.633 6.485 -5.509 1.00 94.88 219 GLY A N 1
ATOM 1677 C CA . GLY A 1 219 ? -0.419 5.946 -6.845 1.00 94.88 219 GLY A CA 1
ATOM 1678 C C . GLY A 1 219 ? 1.024 6.049 -7.332 1.00 94.88 219 GLY A C 1
ATOM 1679 O O . GLY A 1 219 ? 1.263 5.822 -8.516 1.00 94.88 219 GLY A O 1
ATOM 1680 N N . TYR A 1 220 ? 1.988 6.371 -6.465 1.00 97.50 220 TYR A N 1
ATOM 1681 C CA . TYR A 1 220 ? 3.390 6.046 -6.725 1.00 97.50 220 TYR A CA 1
ATOM 1682 C C . TYR A 1 220 ? 3.569 4.529 -6.831 1.00 97.50 220 TYR A C 1
ATOM 1684 O O . TYR A 1 220 ? 2.949 3.756 -6.095 1.00 97.50 220 TYR A O 1
ATOM 1692 N N . TRP A 1 221 ? 4.413 4.089 -7.757 1.00 97.62 221 TRP A N 1
ATOM 1693 C CA . TRP A 1 221 ? 4.674 2.677 -7.985 1.00 97.62 221 TRP A CA 1
ATOM 1694 C C . TRP A 1 221 ? 6.112 2.426 -8.432 1.00 97.62 221 TRP A C 1
ATOM 1696 O O . TRP A 1 221 ? 6.732 3.253 -9.094 1.00 97.62 221 TRP A O 1
ATOM 1706 N N . GLY A 1 222 ? 6.610 1.236 -8.107 1.00 97.69 222 GLY A N 1
ATOM 1707 C CA . GLY A 1 222 ? 7.804 0.632 -8.688 1.00 97.69 222 GLY A CA 1
ATOM 1708 C C . GLY A 1 222 ? 7.438 -0.623 -9.469 1.00 97.69 222 GLY A C 1
ATOM 1709 O O . GLY A 1 222 ? 6.560 -1.380 -9.064 1.00 97.69 222 GLY A O 1
ATOM 1710 N N . PHE A 1 223 ? 8.115 -0.861 -10.580 1.00 96.81 223 PHE A N 1
ATOM 1711 C CA . PHE A 1 223 ? 7.995 -2.035 -11.430 1.00 96.81 223 PHE A CA 1
ATOM 1712 C C . PHE A 1 223 ? 9.355 -2.711 -11.572 1.00 96.81 223 PHE A C 1
ATOM 1714 O O . PHE A 1 223 ? 10.386 -2.051 -11.698 1.00 96.81 223 PHE A O 1
ATOM 1721 N N . GLY A 1 224 ? 9.356 -4.036 -11.577 1.00 95.19 224 GLY A N 1
ATOM 1722 C CA . GLY A 1 224 ? 10.567 -4.830 -11.669 1.00 95.19 224 GLY A CA 1
ATOM 1723 C C . GLY A 1 224 ? 10.342 -6.105 -12.449 1.00 95.19 224 GLY A C 1
ATOM 1724 O O . GLY A 1 224 ? 9.370 -6.824 -12.225 1.00 95.19 224 GLY A O 1
ATOM 1725 N N . THR A 1 225 ? 11.266 -6.429 -13.341 1.00 94.44 225 THR A N 1
ATOM 1726 C CA . THR A 1 225 ? 11.237 -7.696 -14.074 1.00 94.44 225 THR A CA 1
ATOM 1727 C C . THR A 1 225 ? 12.644 -8.168 -14.416 1.00 94.44 225 THR A C 1
ATOM 1729 O O . THR A 1 225 ? 13.581 -7.374 -14.455 1.00 94.44 225 THR A O 1
ATOM 1732 N N . TYR A 1 226 ? 12.812 -9.470 -14.634 1.00 91.25 226 TYR A N 1
ATOM 1733 C CA . TYR A 1 226 ? 14.064 -10.034 -15.124 1.00 91.25 226 TYR A CA 1
ATOM 1734 C C . TYR A 1 226 ? 13.953 -10.299 -16.620 1.00 91.25 226 TYR A C 1
ATOM 1736 O O . TYR A 1 226 ? 13.076 -11.039 -17.062 1.00 91.25 226 TYR A O 1
ATOM 1744 N N . ILE A 1 227 ? 14.883 -9.741 -17.386 1.00 88.12 227 ILE A N 1
ATOM 1745 C CA . ILE A 1 227 ? 14.947 -9.905 -18.832 1.00 88.12 227 ILE A CA 1
ATOM 1746 C C . ILE A 1 227 ? 16.152 -10.803 -19.150 1.00 88.12 227 ILE A C 1
ATOM 1748 O O . ILE A 1 227 ? 17.296 -10.408 -18.891 1.00 88.12 227 ILE A O 1
ATOM 1752 N N . PRO A 1 228 ? 15.942 -11.997 -19.736 1.00 85.25 228 PRO A N 1
ATOM 1753 C CA . PRO A 1 228 ? 17.034 -12.855 -20.179 1.00 85.25 228 PRO A CA 1
ATOM 1754 C C . PRO A 1 228 ? 18.015 -12.097 -21.082 1.00 85.25 228 PRO A C 1
ATOM 1756 O O . PRO A 1 228 ? 17.613 -11.462 -22.054 1.00 85.25 228 PRO A O 1
ATOM 1759 N N . GLY A 1 229 ? 19.304 -12.139 -20.739 1.00 87.06 229 GLY A N 1
ATOM 1760 C CA . GLY A 1 229 ? 20.369 -11.437 -21.466 1.00 87.06 229 GLY A CA 1
ATOM 1761 C C . GLY A 1 229 ? 20.583 -9.965 -21.084 1.00 87.06 229 GLY A C 1
ATOM 1762 O O . GLY A 1 229 ? 21.625 -9.420 -21.430 1.00 87.06 229 GLY A O 1
ATOM 1763 N N . TYR A 1 230 ? 19.666 -9.341 -20.333 1.00 87.00 230 TYR A N 1
ATOM 1764 C CA . TYR A 1 230 ? 19.779 -7.936 -19.898 1.00 87.00 230 TYR A CA 1
ATOM 1765 C C . TYR A 1 230 ? 19.773 -7.763 -18.372 1.00 87.00 230 TYR A C 1
ATOM 1767 O O . TYR A 1 230 ? 20.213 -6.732 -17.870 1.00 87.00 230 TYR A O 1
ATOM 1775 N N . GLY A 1 231 ? 19.328 -8.774 -17.622 1.00 89.75 231 GLY A N 1
ATOM 1776 C CA . GLY A 1 231 ? 19.301 -8.745 -16.163 1.00 89.75 231 GLY A CA 1
ATOM 1777 C C . GLY A 1 231 ? 18.016 -8.141 -15.599 1.00 89.75 231 GLY A C 1
ATOM 1778 O O . GLY A 1 231 ? 16.966 -8.152 -16.241 1.00 89.75 231 GLY A O 1
ATOM 1779 N N . TYR A 1 232 ? 18.089 -7.667 -14.356 1.00 91.94 232 TYR A N 1
ATOM 1780 C CA . TYR A 1 232 ? 16.951 -7.057 -13.676 1.00 91.94 232 TYR A CA 1
ATOM 1781 C C . TYR A 1 232 ? 16.717 -5.627 -14.174 1.00 91.94 232 TYR A C 1
ATOM 1783 O O . TYR A 1 232 ? 17.634 -4.809 -14.183 1.00 91.94 232 TYR A O 1
ATOM 1791 N N . TYR A 1 233 ? 15.480 -5.333 -14.559 1.00 91.81 233 TYR A N 1
ATOM 1792 C CA . TYR A 1 233 ? 15.033 -4.033 -15.034 1.00 91.81 233 TYR A CA 1
ATOM 1793 C C . TYR A 1 233 ? 14.072 -3.408 -14.017 1.00 91.81 233 TYR A C 1
ATOM 1795 O O . TYR A 1 233 ? 12.921 -3.851 -13.927 1.00 91.81 233 TYR A O 1
ATOM 1803 N N . PRO A 1 234 ? 14.525 -2.408 -13.241 1.00 94.00 234 PRO A N 1
ATOM 1804 C CA . PRO A 1 234 ? 13.659 -1.582 -12.417 1.00 94.00 234 PRO A CA 1
ATOM 1805 C C . PRO A 1 234 ? 13.141 -0.364 -13.190 1.00 94.00 234 PRO A C 1
ATOM 1807 O O . PRO A 1 234 ? 13.864 0.261 -13.965 1.00 94.00 234 PRO A O 1
ATOM 1810 N N . ALA A 1 235 ? 11.905 0.020 -12.906 1.00 94.75 235 ALA A N 1
ATOM 1811 C CA . ALA A 1 235 ? 11.324 1.302 -13.276 1.00 94.75 235 ALA A CA 1
ATOM 1812 C C . ALA A 1 235 ? 10.440 1.796 -12.132 1.00 94.75 235 ALA A C 1
ATOM 1814 O O . ALA A 1 235 ? 9.962 1.002 -11.328 1.00 94.75 235 ALA A O 1
ATOM 1815 N N . ASP A 1 236 ? 10.194 3.094 -12.055 1.00 97.69 236 ASP A N 1
ATOM 1816 C CA . ASP A 1 236 ? 9.204 3.651 -11.146 1.00 97.69 236 ASP A CA 1
ATOM 1817 C C . ASP A 1 236 ? 8.491 4.841 -11.772 1.00 97.69 236 ASP A C 1
ATOM 18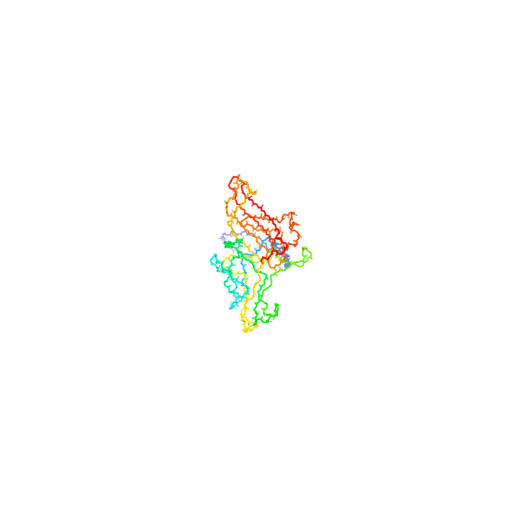19 O O . ASP A 1 236 ? 8.889 5.359 -12.819 1.00 97.69 236 ASP A O 1
ATOM 1823 N N . GLY A 1 237 ? 7.379 5.226 -11.161 1.00 96.69 237 GLY A N 1
ATOM 1824 C CA . GLY A 1 237 ? 6.546 6.277 -11.699 1.00 96.69 237 GLY A CA 1
ATOM 1825 C C . GLY A 1 237 ? 5.429 6.688 -10.764 1.00 96.69 237 GLY A C 1
ATOM 1826 O O . GLY A 1 237 ? 5.197 6.105 -9.708 1.00 96.69 237 GLY A O 1
ATOM 1827 N N . GLN A 1 238 ? 4.727 7.727 -11.190 1.00 95.94 238 GLN A N 1
ATOM 1828 C CA . GLN A 1 238 ? 3.569 8.279 -10.510 1.00 95.94 238 GLN A CA 1
ATOM 1829 C C . GLN A 1 238 ? 2.349 8.097 -11.410 1.00 95.94 238 GLN A C 1
ATOM 1831 O O . GLN A 1 238 ? 2.400 8.410 -12.601 1.00 95.94 238 GLN A O 1
ATOM 1836 N N . ALA A 1 239 ? 1.249 7.593 -10.852 1.00 92.50 239 ALA A N 1
ATOM 1837 C CA . ALA A 1 239 ? -0.018 7.532 -11.567 1.00 92.50 239 ALA A CA 1
ATOM 1838 C C . ALA A 1 239 ? -0.464 8.944 -12.012 1.00 92.50 239 ALA A C 1
ATOM 1840 O O . ALA A 1 239 ? -0.340 9.891 -11.225 1.00 92.50 239 ALA A O 1
ATOM 1841 N N . PRO A 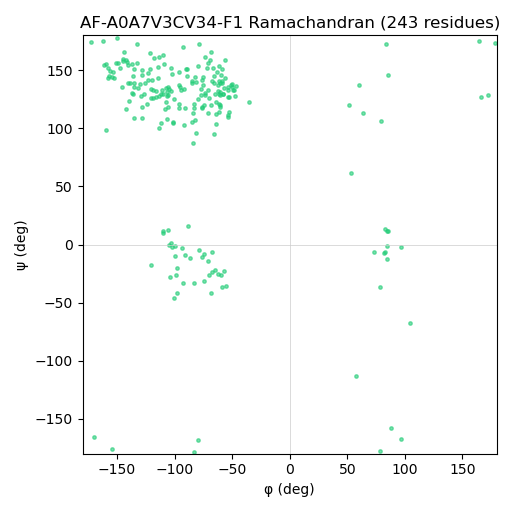1 240 ? -0.997 9.110 -13.239 1.00 88.62 240 PRO A N 1
ATOM 1842 C CA . PRO A 1 240 ? -1.509 10.394 -13.704 1.00 88.62 240 PRO A CA 1
ATOM 1843 C C . PRO A 1 240 ? -2.637 10.915 -12.812 1.00 88.62 240 PRO A C 1
ATOM 1845 O O . PRO A 1 240 ? -3.470 10.138 -12.337 1.00 88.62 240 PRO A O 1
ATOM 1848 N N . ALA A 1 241 ? -2.712 12.236 -12.650 1.00 82.50 241 ALA A N 1
ATOM 1849 C CA . ALA A 1 241 ? -3.788 12.874 -11.898 1.00 82.50 241 ALA A CA 1
ATOM 1850 C C . ALA A 1 241 ? -5.171 12.446 -12.424 1.00 82.50 241 ALA A C 1
ATOM 1852 O O . ALA A 1 241 ? -5.399 12.391 -13.631 1.00 82.50 241 ALA A O 1
ATOM 1853 N N . GLY A 1 242 ? -6.090 12.133 -11.508 1.00 74.88 242 GLY A N 1
ATOM 1854 C CA . GLY A 1 242 ? -7.433 11.645 -11.840 1.00 74.88 242 GLY A CA 1
ATOM 1855 C C . GLY A 1 242 ? -7.521 10.141 -12.124 1.00 74.88 242 GLY A C 1
ATOM 1856 O O . GLY A 1 242 ? -8.629 9.621 -12.234 1.00 74.88 242 GLY A O 1
ATOM 1857 N N . SER A 1 243 ? -6.394 9.423 -12.183 1.00 72.62 243 SER A N 1
ATOM 1858 C CA . SER A 1 243 ? -6.410 7.958 -12.161 1.00 72.62 243 SER A CA 1
ATOM 1859 C C . SER A 1 243 ? -6.792 7.503 -10.755 1.00 72.62 243 SER A C 1
ATOM 1861 O O . SER A 1 243 ? -6.053 7.736 -9.801 1.00 72.62 243 SER A O 1
ATOM 1863 N N . THR A 1 244 ? -7.963 6.890 -10.610 1.00 57.81 244 THR A N 1
ATOM 1864 C CA . THR A 1 244 ? -8.372 6.278 -9.343 1.00 57.81 244 THR A CA 1
ATOM 1865 C C . THR A 1 244 ? -7.599 4.976 -9.148 1.00 57.81 244 THR A C 1
ATOM 1867 O O . THR A 1 244 ? -7.698 4.084 -9.992 1.00 57.81 244 THR A O 1
ATOM 1870 N N . THR A 1 245 ? -6.832 4.886 -8.062 1.00 50.91 245 THR A N 1
ATOM 1871 C CA . THR A 1 245 ? -6.259 3.636 -7.535 1.00 50.91 245 THR A CA 1
ATOM 1872 C C . THR A 1 245 ? -7.221 2.985 -6.563 1.00 50.91 245 THR A C 1
ATOM 1874 O O . THR A 1 245 ? -7.724 3.748 -5.704 1.00 50.91 245 THR A O 1
#

Sequence (245 aa):
MKNLLALMLLSGILFSCKKKTEEETTPEETTTNPTTQKQFPDTAWTMTGTGPHLIFKFKFDSTQVRLDNLGNPSTIPSGHGACSPILNQMASHYVELAQNDLTAFGAGKVLYHAPETTKGGTTAIDFVKSTVVREGVAFYAIPITPDLAGTYKWLRLSLSYQNYDIPYKANAIPGNHIGTGTVASFVGYNTYVERYKIKDNVHVPSASVGGPTVNHLQGYWGFGTYIPGYGYYPADGQAPAGSTT

Mean predicted aligned error: 10.45 Å